Protein AF-A0A081PHE9-F1 (afdb_monomer)

pLDDT: mean 80.55, std 13.95, range [44.81, 97.06]

Organism: NCBI:txid1358423

Structure (mmCIF, N/CA/C/O backbone):
data_AF-A0A081PHE9-F1
#
_entry.id   AF-A0A081PHE9-F1
#
loop_
_atom_site.group_PDB
_atom_site.id
_atom_site.type_symbol
_atom_site.label_atom_id
_atom_site.label_alt_id
_atom_site.label_comp_id
_atom_site.label_asym_id
_atom_site.label_entity_id
_atom_site.label_seq_id
_atom_site.pdbx_PDB_ins_code
_atom_site.Cartn_x
_atom_site.Cartn_y
_atom_site.Cartn_z
_atom_site.occupancy
_atom_site.B_iso_or_equiv
_atom_site.auth_seq_id
_atom_site.auth_comp_id
_atom_site.auth_asym_id
_atom_site.auth_atom_id
_atom_site.pdbx_PDB_model_num
ATOM 1 N N . MET A 1 1 ? 48.240 0.842 -76.003 1.00 48.38 1 MET A N 1
ATOM 2 C CA . MET A 1 1 ? 47.211 1.251 -75.016 1.00 48.38 1 MET A CA 1
ATOM 3 C C . MET A 1 1 ? 46.349 0.092 -74.505 1.00 48.38 1 MET A C 1
ATOM 5 O O . MET A 1 1 ? 45.886 0.170 -73.377 1.00 48.38 1 MET A O 1
ATOM 9 N N . THR A 1 2 ? 46.194 -1.008 -75.249 1.00 54.19 2 THR A N 1
ATOM 10 C CA . THR A 1 2 ? 45.424 -2.208 -74.851 1.00 54.19 2 THR A CA 1
ATOM 11 C C . THR A 1 2 ? 45.887 -2.860 -73.542 1.00 54.19 2 THR A C 1
ATOM 13 O O . THR A 1 2 ? 45.059 -3.140 -72.686 1.00 54.19 2 THR A O 1
ATOM 16 N N . HIS A 1 3 ? 47.194 -3.024 -73.315 1.00 55.88 3 HIS A N 1
ATOM 17 C CA . HIS A 1 3 ? 47.694 -3.680 -72.094 1.00 55.88 3 HIS A CA 1
ATOM 18 C C . HIS A 1 3 ? 47.430 -2.878 -70.806 1.00 55.88 3 HIS A C 1
ATOM 20 O O . HIS A 1 3 ? 47.148 -3.460 -69.764 1.00 55.88 3 HIS A O 1
ATOM 26 N N . GLN A 1 4 ? 47.448 -1.540 -70.856 1.00 56.53 4 GLN A N 1
ATOM 27 C CA . GLN A 1 4 ? 47.129 -0.706 -69.686 1.00 56.53 4 GLN A CA 1
ATOM 28 C C . GLN A 1 4 ? 45.651 -0.822 -69.276 1.00 56.53 4 GLN A C 1
ATOM 30 O O . GLN A 1 4 ? 45.348 -0.784 -68.085 1.00 56.53 4 GLN A O 1
ATOM 35 N N . GLN A 1 5 ? 44.744 -1.032 -70.238 1.00 57.47 5 GLN A N 1
ATOM 36 C CA . GLN A 1 5 ? 43.312 -1.215 -69.977 1.00 57.47 5 GLN A CA 1
ATOM 37 C C . GLN A 1 5 ? 43.007 -2.539 -69.266 1.00 57.47 5 GLN A C 1
ATOM 39 O O . GLN A 1 5 ? 42.066 -2.605 -68.481 1.00 57.47 5 GLN A O 1
ATOM 44 N N . GLU A 1 6 ? 43.828 -3.578 -69.457 1.00 58.31 6 GLU A N 1
ATOM 45 C CA . GLU A 1 6 ? 43.663 -4.863 -68.757 1.00 58.31 6 GLU A CA 1
ATOM 46 C C . GLU A 1 6 ? 43.952 -4.776 -67.251 1.00 58.31 6 GLU A C 1
ATOM 48 O O . GLU A 1 6 ? 43.617 -5.690 -66.502 1.00 58.31 6 GLU A O 1
ATOM 53 N N . ARG A 1 7 ? 44.511 -3.651 -66.786 1.00 56.88 7 ARG A N 1
ATOM 54 C CA . ARG A 1 7 ? 44.669 -3.338 -65.360 1.00 56.88 7 ARG A CA 1
ATOM 55 C C . ARG A 1 7 ? 43.421 -2.704 -64.740 1.00 56.88 7 ARG A C 1
ATOM 57 O O . ARG A 1 7 ? 43.385 -2.524 -63.524 1.00 56.88 7 ARG A O 1
ATOM 64 N N . MET A 1 8 ? 42.411 -2.348 -65.535 1.00 59.00 8 MET A N 1
ATOM 65 C CA . MET A 1 8 ? 41.170 -1.776 -65.021 1.00 59.00 8 MET A CA 1
ATOM 66 C C . MET A 1 8 ? 40.186 -2.882 -64.630 1.00 59.00 8 MET A C 1
ATOM 68 O O . MET A 1 8 ? 39.744 -3.656 -65.471 1.00 59.00 8 MET A O 1
ATOM 72 N N . VAL A 1 9 ? 39.865 -2.904 -63.332 1.00 56.34 9 VAL A N 1
ATOM 73 C CA . VAL A 1 9 ? 38.680 -3.424 -62.611 1.00 56.34 9 VAL A CA 1
ATOM 74 C C . VAL A 1 9 ? 38.201 -4.871 -62.869 1.00 56.34 9 VAL A C 1
ATOM 76 O O . VAL A 1 9 ? 37.832 -5.520 -61.897 1.00 56.34 9 VAL A O 1
ATOM 79 N N . TYR A 1 10 ? 38.247 -5.429 -64.084 1.00 55.84 10 TYR A N 1
ATOM 80 C CA . TYR A 1 10 ? 37.524 -6.669 -64.427 1.00 55.84 10 TYR A CA 1
ATOM 81 C C . TYR A 1 10 ? 38.373 -7.849 -64.947 1.00 55.84 10 TYR A C 1
ATOM 83 O O . TYR A 1 10 ? 37.851 -8.958 -65.034 1.00 55.84 10 TYR A O 1
ATOM 91 N N . LYS A 1 11 ? 39.666 -7.679 -65.271 1.00 60.44 11 LYS A N 1
ATOM 92 C CA . LYS A 1 11 ? 40.525 -8.779 -65.774 1.00 60.44 11 LYS A CA 1
ATOM 93 C C . LYS A 1 11 ? 41.480 -9.333 -64.699 1.00 60.44 11 LYS A C 1
ATOM 95 O O . LYS A 1 11 ? 42.013 -8.595 -63.865 1.00 60.44 11 LYS A O 1
ATOM 100 N N . GLN A 1 12 ? 41.692 -10.655 -64.708 1.00 58.62 12 GLN A N 1
ATOM 101 C CA . GLN A 1 12 ? 42.670 -11.334 -63.846 1.00 58.62 12 GLN A CA 1
ATOM 102 C C . GLN A 1 12 ? 44.102 -10.936 -64.245 1.00 58.62 12 GLN A C 1
ATOM 104 O O . GLN A 1 12 ? 44.410 -10.811 -65.429 1.00 58.62 12 GLN A O 1
ATOM 109 N N . TRP A 1 1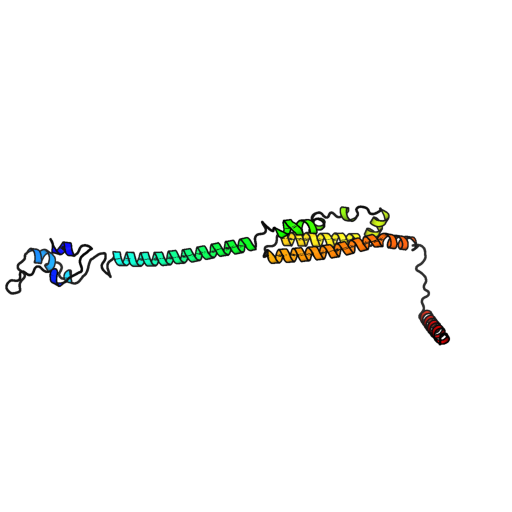3 ? 44.969 -10.715 -63.251 1.00 60.28 13 TRP A N 1
ATOM 110 C CA . TRP A 1 13 ? 46.364 -10.314 -63.454 1.00 60.28 13 TRP A CA 1
ATOM 111 C C . TRP A 1 13 ? 47.174 -11.481 -64.030 1.00 60.28 13 TRP A C 1
ATOM 113 O O . TRP A 1 13 ? 47.619 -12.359 -63.294 1.00 60.28 13 TRP A O 1
ATOM 123 N N . ASP A 1 14 ? 47.355 -11.493 -65.348 1.00 61.97 14 ASP A N 1
ATOM 124 C CA . ASP A 1 14 ? 48.145 -12.499 -66.055 1.00 61.97 14 ASP A CA 1
ATOM 125 C C . ASP A 1 14 ? 49.516 -11.916 -66.432 1.00 61.97 14 ASP A C 1
ATOM 127 O O . ASP A 1 14 ? 49.646 -11.122 -67.369 1.00 61.97 14 ASP A O 1
ATOM 131 N N . LYS A 1 15 ? 50.553 -12.312 -65.679 1.00 59.62 15 LYS A N 1
ATOM 132 C CA . LYS A 1 15 ? 51.942 -11.843 -65.855 1.00 59.62 15 LYS A CA 1
ATOM 133 C C . LYS A 1 15 ? 52.474 -12.089 -67.271 1.00 59.62 15 LYS A C 1
ATOM 135 O O . LYS A 1 15 ? 53.337 -11.342 -67.725 1.00 59.62 15 LYS A O 1
ATOM 140 N N . ASN A 1 16 ? 51.950 -13.098 -67.966 1.00 61.97 16 ASN A N 1
ATOM 141 C CA . ASN A 1 16 ? 52.463 -13.538 -69.260 1.00 61.97 16 ASN A CA 1
ATOM 142 C C . ASN A 1 16 ? 51.887 -12.740 -70.441 1.00 61.97 16 ASN A C 1
ATOM 144 O O . ASN A 1 16 ? 52.460 -12.761 -71.525 1.00 61.97 16 ASN A O 1
ATOM 148 N N . LYS A 1 17 ? 50.781 -12.007 -70.248 1.00 57.78 17 LYS A N 1
ATOM 149 C CA . LYS A 1 17 ? 50.092 -11.253 -71.319 1.00 57.78 17 LYS A CA 1
ATOM 150 C C . LYS A 1 17 ? 50.502 -9.785 -71.420 1.00 57.78 17 LYS A C 1
ATOM 152 O O . LYS A 1 17 ? 50.027 -9.059 -72.291 1.00 57.78 17 LYS A O 1
ATOM 157 N N . PHE A 1 18 ? 51.370 -9.337 -70.520 1.00 57.72 18 PHE A N 1
ATOM 158 C CA . PHE A 1 18 ? 51.576 -7.916 -70.271 1.00 57.72 18 PHE A CA 1
ATOM 159 C C . PHE A 1 18 ? 52.809 -7.312 -70.957 1.00 57.72 18 PHE A C 1
ATOM 161 O O . PHE A 1 18 ? 52.927 -6.092 -71.074 1.00 57.72 18 PHE A O 1
ATOM 168 N N . THR A 1 19 ? 53.719 -8.146 -71.457 1.00 59.72 19 THR A N 1
ATOM 169 C CA . THR A 1 19 ? 54.899 -7.684 -72.190 1.00 59.72 19 THR A CA 1
ATOM 170 C C . THR A 1 19 ? 54.688 -7.854 -73.694 1.00 59.72 19 THR A C 1
ATOM 172 O O . THR A 1 19 ? 54.628 -8.996 -74.149 1.00 59.72 19 THR A O 1
ATOM 175 N N . PRO A 1 20 ? 54.633 -6.777 -74.500 1.00 57.12 20 PRO A N 1
ATOM 176 C CA . PRO A 1 20 ? 54.692 -6.917 -75.951 1.00 57.12 20 PRO A CA 1
ATOM 177 C C . PRO A 1 20 ? 56.071 -7.485 -76.323 1.00 57.12 20 PRO A C 1
ATOM 179 O O . PRO A 1 20 ? 57.088 -6.799 -76.208 1.00 57.12 20 PRO A O 1
ATOM 182 N N . SER A 1 21 ? 56.135 -8.769 -76.682 1.00 56.56 21 SER A N 1
ATOM 183 C CA . SER A 1 21 ? 57.391 -9.464 -76.970 1.00 56.56 21 SER A CA 1
ATOM 184 C C . SER A 1 21 ? 57.731 -9.400 -78.458 1.00 56.56 21 SER A C 1
ATOM 186 O O . SER A 1 21 ? 57.616 -10.386 -79.179 1.00 56.56 21 SER A O 1
ATOM 188 N N . THR A 1 22 ? 58.207 -8.250 -78.919 1.00 57.56 22 THR A N 1
ATOM 189 C CA . THR A 1 22 ? 59.055 -8.193 -80.116 1.00 57.56 22 THR A CA 1
ATOM 190 C C . THR A 1 22 ? 60.498 -8.046 -79.655 1.00 57.56 22 THR A C 1
ATOM 192 O O . THR A 1 22 ? 60.982 -6.952 -79.360 1.00 57.56 22 THR A O 1
ATOM 195 N N . LYS A 1 23 ? 61.159 -9.198 -79.501 1.00 60.00 23 LYS A N 1
ATOM 196 C CA . LYS A 1 23 ? 62.583 -9.304 -79.180 1.00 60.00 23 LYS A CA 1
ATOM 197 C C . LYS A 1 23 ? 63.339 -9.634 -80.459 1.00 60.00 23 LYS A C 1
ATOM 199 O O . LYS A 1 23 ? 62.978 -10.589 -81.139 1.00 60.00 23 LYS A O 1
ATOM 204 N N . VAL A 1 24 ? 64.398 -8.892 -80.751 1.00 58.16 24 VAL A N 1
ATOM 205 C CA . VAL A 1 24 ? 65.383 -9.267 -81.772 1.00 58.16 24 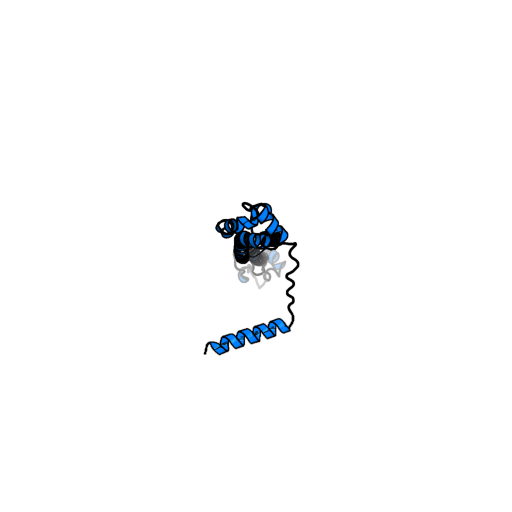VAL A CA 1
ATOM 206 C C . VAL A 1 24 ? 66.690 -9.506 -81.028 1.00 58.16 24 VAL A C 1
ATOM 208 O O . VAL A 1 24 ? 67.124 -8.646 -80.268 1.00 58.16 24 VAL A O 1
ATOM 211 N N . LEU A 1 25 ? 67.266 -10.706 -81.166 1.00 62.41 25 LEU A N 1
ATOM 212 C CA . LEU A 1 25 ? 68.506 -11.113 -80.479 1.00 62.41 25 LEU A CA 1
ATOM 213 C C . LEU A 1 25 ? 68.483 -10.871 -78.953 1.00 62.41 25 LEU A C 1
ATOM 215 O O . LEU A 1 25 ? 69.451 -10.416 -78.356 1.00 62.41 25 LEU A O 1
ATOM 219 N N . GLY A 1 26 ? 67.345 -11.147 -78.308 1.00 60.56 26 GLY A N 1
ATOM 220 C CA . GLY A 1 26 ? 67.179 -11.005 -76.855 1.00 60.56 26 GLY A CA 1
ATOM 221 C C . GLY A 1 26 ? 66.911 -9.578 -76.360 1.00 60.56 26 GLY A C 1
ATOM 222 O O . GLY A 1 26 ? 66.467 -9.421 -75.222 1.00 60.56 26 GLY A O 1
ATOM 223 N N . VAL A 1 27 ? 67.074 -8.559 -77.208 1.00 60.19 27 VAL A N 1
ATOM 224 C CA . VAL A 1 27 ? 66.841 -7.148 -76.873 1.00 60.19 27 VAL A CA 1
ATOM 225 C C . VAL A 1 27 ? 65.437 -6.725 -77.316 1.00 60.19 27 VAL A C 1
ATOM 227 O O . VAL A 1 27 ? 64.987 -7.045 -78.418 1.00 60.19 27 VAL A O 1
ATOM 230 N N . GLN A 1 28 ? 64.707 -6.026 -76.442 1.00 65.50 28 GLN A N 1
ATOM 231 C CA . GLN A 1 28 ? 63.410 -5.433 -76.782 1.00 65.50 28 GLN A CA 1
ATOM 232 C C . GLN A 1 28 ? 63.617 -4.216 -77.679 1.00 65.50 28 GLN A C 1
ATOM 234 O O . GLN A 1 28 ? 64.297 -3.276 -77.290 1.00 65.50 28 GLN A O 1
ATOM 239 N N . VAL A 1 29 ? 63.018 -4.229 -78.871 1.00 65.56 29 VAL A N 1
ATOM 240 C CA . VAL A 1 29 ? 63.236 -3.186 -79.897 1.00 65.56 29 VAL A CA 1
ATOM 241 C C . VAL A 1 29 ? 62.106 -2.152 -79.930 1.00 65.56 29 VAL A C 1
ATOM 243 O O . VAL A 1 29 ? 62.129 -1.211 -80.714 1.00 65.56 29 VAL A O 1
ATOM 246 N N . ASN A 1 30 ? 61.079 -2.319 -79.093 1.00 68.94 30 ASN A N 1
ATOM 247 C CA . ASN A 1 30 ? 59.919 -1.436 -79.091 1.00 68.94 30 ASN A CA 1
ATOM 248 C C . ASN A 1 30 ? 60.200 -0.174 -78.242 1.00 68.94 30 ASN A C 1
ATOM 250 O O . ASN A 1 30 ? 60.323 -0.292 -77.022 1.00 68.94 30 ASN A O 1
ATOM 254 N N . PRO A 1 31 ? 60.245 1.036 -78.828 1.00 67.94 31 PRO A N 1
ATOM 255 C CA . PRO A 1 31 ? 60.531 2.266 -78.082 1.00 67.94 31 PRO A CA 1
ATOM 256 C C . PRO A 1 31 ? 59.471 2.575 -77.013 1.00 67.94 31 PRO A C 1
ATOM 258 O O . PRO A 1 31 ? 59.803 3.040 -75.924 1.00 67.94 31 PRO A O 1
ATOM 261 N N . LEU A 1 32 ? 58.203 2.225 -77.258 1.00 65.81 32 LEU A N 1
ATOM 262 C CA . LEU A 1 32 ? 57.133 2.369 -76.264 1.00 65.81 32 LEU A CA 1
ATOM 263 C C . LEU A 1 32 ? 57.332 1.429 -75.069 1.00 65.81 32 LEU A C 1
ATOM 265 O O . LEU A 1 32 ? 56.831 1.705 -73.980 1.00 65.81 32 LEU A O 1
ATOM 269 N N . TRP A 1 33 ? 58.069 0.328 -75.251 1.00 69.38 33 TRP A N 1
ATOM 270 C CA . TRP A 1 33 ? 58.395 -0.567 -74.151 1.00 69.38 33 TRP A CA 1
ATOM 271 C C . TRP A 1 33 ? 59.353 0.103 -73.161 1.00 69.38 33 TRP A C 1
ATOM 273 O O . TRP A 1 33 ? 59.077 0.089 -71.968 1.00 69.38 33 TRP A O 1
ATOM 283 N N . PHE A 1 34 ? 60.421 0.756 -73.630 1.00 69.38 34 PHE A N 1
ATOM 284 C CA . PHE A 1 34 ? 61.387 1.430 -72.749 1.00 69.38 34 PHE A CA 1
ATOM 285 C C . PHE A 1 34 ? 60.761 2.564 -71.941 1.00 69.38 34 PHE A C 1
ATOM 287 O O . PHE A 1 34 ? 61.018 2.678 -70.743 1.00 69.38 34 PHE A O 1
ATOM 294 N N . VAL A 1 35 ? 59.896 3.358 -72.575 1.00 69.75 35 VAL A N 1
ATOM 295 C CA . VAL A 1 35 ? 59.223 4.484 -71.914 1.00 69.75 35 VAL A CA 1
ATOM 296 C C . VAL A 1 35 ? 58.291 4.006 -70.794 1.00 69.75 35 VAL A C 1
ATOM 298 O O . VAL A 1 35 ? 58.191 4.651 -69.759 1.00 69.75 35 VAL A O 1
ATOM 301 N N . VAL A 1 36 ? 57.624 2.861 -70.957 1.00 66.06 36 VAL A N 1
ATOM 302 C CA . VAL A 1 36 ? 56.651 2.369 -69.963 1.00 66.06 36 VAL A CA 1
ATOM 303 C C . VAL A 1 36 ? 57.287 1.425 -68.936 1.00 66.06 36 VAL A C 1
ATOM 305 O O . VAL A 1 36 ? 56.997 1.520 -67.746 1.00 66.06 36 VAL A O 1
ATOM 308 N N . TRP A 1 37 ? 58.151 0.515 -69.383 1.00 68.56 37 TRP A N 1
ATOM 309 C CA . TRP A 1 37 ? 58.704 -0.583 -68.583 1.00 68.56 37 TRP A CA 1
ATOM 310 C C . TRP A 1 37 ? 60.132 -0.324 -68.114 1.00 68.56 37 TRP A C 1
ATOM 312 O O . TRP A 1 37 ? 60.477 -0.693 -66.994 1.00 68.56 37 TRP A O 1
ATOM 322 N N . GLY A 1 38 ? 60.949 0.336 -68.940 1.00 68.62 38 GLY A N 1
ATOM 323 C CA . GLY A 1 38 ? 62.348 0.637 -68.628 1.00 68.62 38 GLY A CA 1
ATOM 324 C C . GLY A 1 38 ? 62.502 1.620 -67.466 1.00 68.62 38 GLY A C 1
ATOM 325 O O . GLY A 1 38 ? 63.375 1.436 -66.624 1.00 68.62 38 GLY A O 1
ATOM 326 N N . MET A 1 39 ? 61.609 2.610 -67.364 1.00 70.19 39 MET A N 1
ATOM 327 C CA . MET A 1 39 ? 61.595 3.572 -66.250 1.00 70.19 39 MET A CA 1
ATOM 328 C C . MET A 1 39 ? 60.945 3.024 -64.967 1.00 70.19 39 MET A C 1
ATOM 330 O O . MET A 1 39 ? 61.168 3.559 -63.883 1.00 70.19 39 MET A O 1
ATOM 334 N N . HIS A 1 40 ? 60.168 1.939 -65.059 1.00 67.38 40 HIS A N 1
ATOM 335 C CA . HIS A 1 40 ? 59.476 1.332 -63.918 1.00 67.38 40 HIS A CA 1
ATOM 336 C C . HIS A 1 40 ? 59.679 -0.196 -63.869 1.00 67.38 40 HIS A C 1
ATOM 338 O O . HIS A 1 40 ? 58.720 -0.960 -64.017 1.00 67.38 40 HIS A O 1
ATOM 344 N N . PRO A 1 41 ? 60.905 -0.679 -63.581 1.00 68.50 41 PRO A N 1
ATOM 345 C CA . PRO A 1 41 ? 61.227 -2.113 -63.574 1.00 68.50 41 PRO A CA 1
ATOM 346 C C . PRO A 1 41 ? 60.429 -2.920 -62.532 1.00 68.50 41 PRO A C 1
ATOM 348 O O . PRO A 1 41 ? 60.199 -4.118 -62.698 1.00 68.50 41 PRO A O 1
ATOM 351 N N . ASN A 1 42 ? 59.948 -2.263 -61.471 1.00 66.31 42 ASN A N 1
ATOM 352 C CA . ASN A 1 42 ? 59.136 -2.885 -60.419 1.00 66.31 42 ASN A CA 1
ATOM 353 C C . ASN A 1 42 ? 57.643 -2.999 -60.771 1.00 66.31 42 ASN A C 1
ATOM 355 O O . ASN A 1 42 ? 56.898 -3.670 -60.059 1.00 66.31 42 ASN A O 1
ATOM 359 N N . TYR A 1 43 ? 57.190 -2.405 -61.877 1.00 65.25 43 TYR A N 1
ATOM 360 C CA . TYR A 1 43 ? 55.770 -2.342 -62.238 1.00 65.25 43 TYR A CA 1
ATOM 361 C C . TYR A 1 43 ? 55.149 -3.730 -62.485 1.00 65.25 43 TYR A C 1
ATOM 363 O O . TYR A 1 43 ? 53.964 -3.933 -62.237 1.00 65.25 43 TYR A O 1
ATOM 371 N N . ILE A 1 44 ? 55.944 -4.710 -62.929 1.00 63.50 44 ILE A N 1
ATOM 372 C CA . ILE A 1 44 ? 55.500 -6.099 -63.173 1.00 63.50 44 ILE A CA 1
ATOM 373 C C . ILE A 1 44 ? 55.277 -6.867 -61.857 1.00 63.50 44 ILE A C 1
ATOM 375 O O . ILE A 1 44 ? 54.508 -7.829 -61.808 1.00 63.50 44 ILE A O 1
ATOM 379 N N . LYS A 1 45 ? 55.960 -6.461 -60.782 1.00 67.38 45 LYS A N 1
ATOM 380 C CA . LYS A 1 45 ? 55.977 -7.189 -59.507 1.00 67.38 45 LYS A CA 1
ATOM 381 C C . LYS A 1 45 ? 54.871 -6.739 -58.550 1.00 67.38 45 LYS A C 1
ATOM 383 O O . LYS A 1 45 ? 54.511 -7.514 -57.669 1.00 67.38 45 LYS A O 1
ATOM 388 N N . THR A 1 46 ? 54.310 -5.545 -58.749 1.00 67.00 46 THR A N 1
ATOM 389 C CA . THR A 1 46 ? 53.354 -4.932 -57.818 1.00 67.00 46 THR A CA 1
ATOM 390 C C . THR A 1 46 ? 51.966 -4.791 -58.445 1.00 67.00 46 THR A C 1
ATOM 392 O O . THR A 1 46 ? 51.772 -4.107 -59.453 1.00 67.00 46 THR A O 1
ATOM 395 N N . ASP A 1 47 ? 50.974 -5.435 -57.828 1.00 66.25 47 ASP A N 1
ATOM 396 C CA . ASP A 1 47 ? 49.568 -5.300 -58.208 1.00 66.25 47 ASP A CA 1
ATOM 397 C C . ASP A 1 47 ? 48.974 -4.023 -57.593 1.00 66.25 47 ASP A C 1
ATOM 399 O O . ASP A 1 47 ? 48.765 -3.937 -56.386 1.00 66.25 47 ASP A O 1
ATOM 403 N N . HIS A 1 48 ? 48.699 -3.021 -58.429 1.00 68.75 48 HIS A N 1
ATOM 404 C CA . HIS A 1 48 ? 48.157 -1.723 -58.012 1.00 68.75 48 HIS A CA 1
ATOM 405 C C . HIS A 1 48 ? 46.631 -1.621 -58.152 1.00 68.75 48 HIS A C 1
ATOM 407 O O . HIS A 1 48 ? 46.077 -0.523 -58.073 1.00 68.75 48 HIS A O 1
ATOM 413 N N . ARG A 1 49 ? 45.926 -2.732 -58.409 1.00 74.25 49 ARG A N 1
ATOM 414 C CA . ARG A 1 49 ? 44.473 -2.676 -58.603 1.00 74.25 49 ARG A CA 1
ATOM 415 C C . ARG A 1 49 ? 43.785 -2.269 -57.295 1.00 74.25 49 AR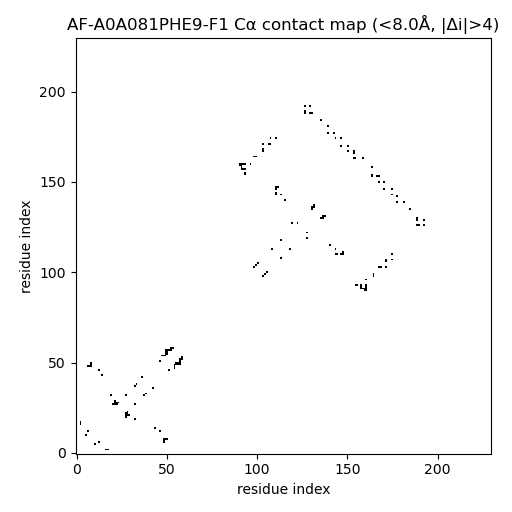G A C 1
ATOM 417 O O . ARG A 1 49 ? 44.051 -2.870 -56.255 1.00 74.25 49 ARG A O 1
ATOM 424 N N . PRO A 1 50 ? 42.848 -1.306 -57.330 1.00 69.44 50 PRO A N 1
ATOM 425 C CA . PRO A 1 50 ? 42.160 -0.851 -56.124 1.00 69.44 50 PRO A CA 1
ATOM 426 C C . PRO A 1 50 ? 41.359 -1.971 -55.439 1.00 69.44 50 PRO A C 1
ATOM 428 O O . PRO A 1 50 ? 41.256 -1.971 -54.216 1.00 69.44 50 PRO A O 1
ATOM 431 N N . LEU A 1 51 ? 40.847 -2.930 -56.220 1.00 71.06 51 LEU A N 1
ATOM 432 C CA . LEU A 1 51 ? 40.070 -4.096 -55.779 1.00 71.06 51 LEU A CA 1
ATOM 433 C C . LEU A 1 51 ? 40.886 -5.405 -55.755 1.00 71.06 51 LEU A C 1
ATOM 435 O O . LEU A 1 51 ? 40.309 -6.490 -55.746 1.00 71.06 51 LEU A O 1
ATOM 439 N N . SER A 1 52 ? 42.224 -5.353 -55.788 1.00 74.75 52 SER A N 1
ATOM 440 C CA . SER A 1 52 ? 43.018 -6.567 -55.536 1.00 74.75 52 SER A CA 1
ATOM 441 C C . SER A 1 52 ? 42.792 -7.066 -54.096 1.00 74.75 52 SER A C 1
ATOM 443 O O . SER A 1 52 ? 42.288 -6.309 -53.260 1.00 74.75 52 SER A O 1
ATOM 445 N N . PRO A 1 53 ? 43.174 -8.310 -53.750 1.00 72.06 53 PRO A N 1
ATOM 446 C CA . PRO A 1 53 ? 43.050 -8.812 -52.377 1.00 72.06 53 PRO A CA 1
ATOM 447 C C . PRO A 1 53 ? 43.741 -7.930 -51.321 1.00 72.06 53 PRO A C 1
ATOM 449 O O . PRO A 1 53 ? 43.225 -7.784 -50.219 1.00 72.06 53 PRO A O 1
ATOM 452 N N . ALA A 1 54 ? 44.865 -7.292 -51.674 1.00 76.62 54 ALA A N 1
ATOM 453 C CA . ALA A 1 54 ? 45.578 -6.319 -50.836 1.00 76.62 54 ALA A CA 1
ATOM 454 C C . ALA A 1 54 ? 45.336 -4.856 -51.272 1.00 76.62 54 ALA A C 1
ATOM 456 O O . ALA A 1 54 ? 46.083 -3.950 -50.906 1.00 76.62 54 ALA A O 1
ATOM 457 N N . GLY A 1 55 ? 44.317 -4.626 -52.100 1.00 79.44 55 GLY A N 1
ATOM 458 C CA . GLY A 1 55 ? 44.005 -3.328 -52.674 1.00 79.44 55 GLY A CA 1
ATOM 459 C C . GLY A 1 55 ? 43.351 -2.394 -51.649 1.00 79.44 55 GLY A C 1
ATOM 460 O O . GLY A 1 55 ? 42.585 -2.856 -50.795 1.00 79.44 55 GLY A O 1
ATOM 461 N N . PRO A 1 56 ? 43.571 -1.070 -51.742 1.00 82.44 56 PRO A N 1
ATOM 462 C CA . PRO A 1 56 ? 42.995 -0.110 -50.802 1.00 82.44 56 PRO A CA 1
ATOM 463 C C . PRO A 1 56 ? 41.463 -0.147 -50.703 1.00 82.44 56 PRO A C 1
ATOM 465 O O . PRO A 1 56 ? 40.924 0.103 -49.628 1.00 82.44 56 PRO A O 1
ATOM 468 N N . GLN A 1 57 ? 40.742 -0.452 -51.791 1.00 82.00 57 GLN A N 1
ATOM 469 C CA . GLN A 1 57 ? 39.274 -0.518 -51.762 1.00 82.00 57 GLN A CA 1
ATOM 470 C C . GLN A 1 57 ? 38.780 -1.809 -51.107 1.00 82.00 57 GLN A C 1
ATOM 472 O O . GLN A 1 57 ? 37.850 -1.755 -50.311 1.00 82.00 57 GLN A O 1
ATOM 477 N N . THR A 1 58 ? 39.432 -2.949 -51.351 1.00 84.94 58 THR A N 1
ATOM 478 C CA . THR A 1 58 ? 39.109 -4.215 -50.668 1.00 84.94 58 THR A CA 1
ATOM 479 C C . THR A 1 58 ? 39.340 -4.107 -49.164 1.00 84.94 58 THR A C 1
ATOM 481 O O . THR A 1 58 ? 38.483 -4.510 -48.383 1.00 84.94 58 THR A O 1
ATOM 484 N N . MET A 1 59 ? 40.448 -3.484 -48.745 1.00 86.25 59 MET A N 1
ATOM 485 C CA . MET A 1 59 ? 40.718 -3.210 -47.329 1.00 86.25 59 MET A CA 1
ATOM 486 C C . MET A 1 59 ? 39.649 -2.302 -46.709 1.00 86.25 59 MET A C 1
ATOM 488 O O . MET A 1 59 ? 39.185 -2.570 -45.603 1.00 86.25 59 MET A O 1
ATOM 492 N N . ARG A 1 60 ? 39.200 -1.264 -47.430 1.00 88.31 60 ARG A N 1
ATOM 493 C CA . ARG A 1 60 ? 38.089 -0.401 -46.991 1.00 88.31 60 ARG A CA 1
ATOM 494 C C . ARG A 1 60 ? 36.772 -1.165 -46.889 1.00 88.31 60 ARG A C 1
ATOM 496 O O . ARG A 1 60 ? 36.061 -0.991 -45.906 1.00 88.31 60 ARG A O 1
ATOM 503 N N . ILE A 1 61 ? 36.442 -2.021 -47.855 1.00 89.94 61 ILE A N 1
ATOM 504 C CA . ILE A 1 61 ? 35.227 -2.851 -47.821 1.00 89.94 61 ILE A CA 1
ATOM 505 C C . ILE A 1 61 ? 35.283 -3.828 -46.640 1.00 89.94 61 ILE A C 1
ATOM 507 O O . ILE A 1 61 ? 34.311 -3.951 -45.898 1.00 89.94 61 ILE A O 1
ATOM 511 N N . GLY A 1 62 ? 36.428 -4.475 -46.415 1.00 87.94 62 GLY A N 1
ATOM 512 C CA . GLY A 1 62 ? 36.636 -5.356 -45.267 1.00 87.94 62 GLY A CA 1
ATOM 513 C C . GLY A 1 62 ? 36.472 -4.615 -43.940 1.00 87.94 62 GLY A C 1
ATOM 514 O O . GLY A 1 62 ? 35.705 -5.050 -43.083 1.00 87.94 62 GLY A O 1
ATOM 515 N N . LEU A 1 63 ? 37.114 -3.452 -43.801 1.00 90.81 63 LEU A N 1
ATOM 516 C CA . LEU A 1 63 ? 37.018 -2.622 -42.600 1.00 90.81 63 LEU A CA 1
ATOM 517 C C . LEU A 1 63 ? 35.591 -2.115 -42.363 1.00 90.81 63 LEU A C 1
ATOM 519 O O . LEU A 1 63 ? 35.084 -2.227 -41.253 1.00 90.81 63 LEU A O 1
ATOM 523 N N . THR A 1 64 ? 34.923 -1.594 -43.392 1.00 93.38 64 THR A N 1
ATOM 524 C CA . THR A 1 64 ? 33.537 -1.106 -43.286 1.00 93.38 64 THR A CA 1
ATOM 525 C C . THR A 1 64 ? 32.559 -2.232 -42.975 1.00 93.38 64 THR A C 1
ATOM 527 O O . THR A 1 64 ? 31.644 -2.030 -42.184 1.00 93.38 64 THR A O 1
ATOM 530 N N . THR A 1 65 ? 32.768 -3.432 -43.519 1.00 92.50 65 THR A N 1
ATOM 531 C CA . THR A 1 65 ? 31.965 -4.615 -43.177 1.00 92.50 65 THR A CA 1
ATOM 532 C C . THR A 1 65 ? 32.179 -5.009 -41.719 1.00 92.50 65 THR A C 1
ATOM 534 O O . THR A 1 65 ? 31.203 -5.203 -40.999 1.00 92.50 65 THR A O 1
ATOM 537 N N . ALA A 1 66 ? 33.427 -5.046 -41.244 1.00 92.75 66 ALA A N 1
ATOM 538 C CA . ALA A 1 66 ? 33.725 -5.309 -39.838 1.00 92.75 66 ALA A CA 1
ATOM 539 C C . ALA A 1 66 ? 33.088 -4.248 -38.922 1.00 92.75 66 ALA A C 1
ATOM 541 O O . ALA A 1 66 ? 32.368 -4.597 -37.989 1.00 92.75 66 ALA A O 1
ATOM 542 N N . MET A 1 67 ? 33.248 -2.960 -39.241 1.00 93.44 67 MET A N 1
ATOM 543 C CA . MET A 1 67 ? 32.607 -1.855 -38.517 1.00 93.44 67 MET A CA 1
ATOM 544 C C . MET A 1 67 ? 31.078 -1.948 -38.543 1.00 93.44 67 MET A C 1
ATOM 546 O O . MET A 1 67 ? 30.419 -1.636 -37.555 1.00 93.44 67 MET A O 1
ATOM 550 N N . LYS A 1 68 ? 30.488 -2.407 -39.649 1.00 95.31 68 LYS A N 1
ATOM 551 C CA . LYS A 1 68 ? 29.047 -2.641 -39.735 1.00 95.31 68 LYS A CA 1
ATOM 552 C C . LYS A 1 68 ? 28.622 -3.765 -38.793 1.00 95.31 68 LYS A C 1
ATOM 554 O O . LYS A 1 68 ? 27.684 -3.576 -38.032 1.00 95.31 68 LYS A O 1
ATOM 559 N N . THR A 1 69 ? 29.341 -4.888 -38.773 1.00 94.06 69 THR A N 1
ATOM 560 C CA . THR A 1 69 ? 29.017 -6.002 -37.865 1.00 94.06 69 THR A CA 1
ATOM 561 C C . THR A 1 69 ? 29.133 -5.614 -36.393 1.00 94.06 69 THR A C 1
ATOM 563 O O . THR A 1 69 ? 28.274 -5.987 -35.597 1.00 94.06 69 THR A O 1
ATOM 566 N N . THR A 1 70 ? 30.148 -4.827 -36.017 1.00 93.38 70 THR A N 1
ATOM 567 C CA . THR A 1 70 ? 30.266 -4.321 -34.644 1.00 93.38 70 THR A CA 1
ATOM 568 C C . THR A 1 70 ? 29.125 -3.361 -34.324 1.00 93.38 70 THR A C 1
ATOM 570 O O . THR A 1 70 ? 28.485 -3.522 -33.289 1.00 93.38 70 THR A O 1
ATOM 573 N N . THR A 1 71 ? 28.802 -2.434 -35.230 1.00 95.19 71 THR A N 1
ATOM 574 C CA . THR A 1 71 ? 27.658 -1.514 -35.091 1.00 95.19 71 THR A CA 1
ATOM 575 C C . THR A 1 71 ? 26.340 -2.268 -34.903 1.00 95.19 71 THR A C 1
ATOM 577 O O . THR A 1 71 ? 25.577 -1.957 -33.990 1.00 95.19 71 THR A O 1
ATOM 580 N N . ASP A 1 72 ? 26.091 -3.302 -35.707 1.00 95.62 72 ASP A N 1
ATOM 581 C CA . ASP A 1 72 ? 24.880 -4.122 -35.623 1.00 95.62 72 ASP A CA 1
ATOM 582 C C . ASP A 1 72 ? 24.805 -4.892 -34.294 1.00 95.62 72 ASP A C 1
ATOM 584 O O . ASP A 1 72 ? 23.731 -5.015 -33.701 1.00 95.62 72 ASP A O 1
ATOM 588 N N . ASN A 1 73 ? 25.940 -5.379 -33.785 1.00 93.94 73 ASN A N 1
ATOM 589 C CA . ASN A 1 73 ? 26.010 -6.034 -32.480 1.00 93.94 73 ASN A CA 1
ATOM 590 C C . ASN A 1 73 ? 25.732 -5.054 -31.333 1.00 93.94 73 ASN A C 1
ATOM 592 O O . ASN A 1 73 ? 24.931 -5.370 -30.451 1.00 93.94 73 ASN A O 1
ATOM 596 N N . TYR A 1 74 ? 26.323 -3.855 -31.366 1.00 92.44 74 TYR A N 1
ATOM 597 C CA . TYR A 1 74 ? 26.033 -2.803 -30.387 1.00 92.44 74 TYR A CA 1
ATOM 598 C C . TYR A 1 74 ? 24.560 -2.399 -30.409 1.00 92.44 74 TYR A C 1
ATOM 600 O O . TYR A 1 74 ? 23.943 -2.256 -29.353 1.00 92.44 74 TYR A O 1
ATOM 608 N N . LYS A 1 75 ? 23.96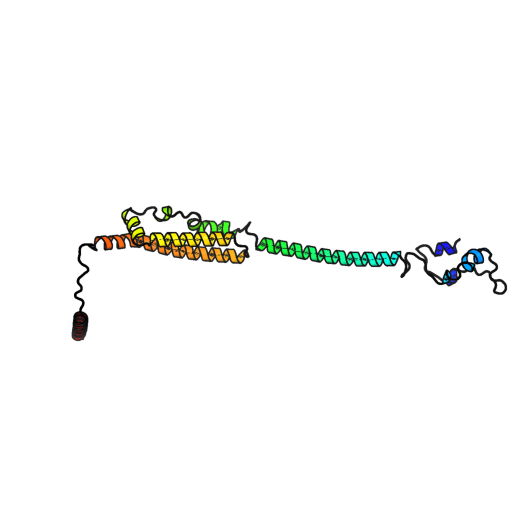7 -2.283 -31.601 1.00 96.44 75 LYS A N 1
ATOM 609 C CA . LYS A 1 75 ? 22.540 -1.996 -31.752 1.00 96.44 75 LYS A CA 1
ATOM 610 C C . LYS A 1 75 ? 21.676 -3.068 -31.087 1.00 96.44 75 LYS A C 1
ATOM 612 O O . LYS A 1 75 ? 20.835 -2.734 -30.263 1.00 96.44 75 LYS A O 1
ATOM 617 N N . LYS A 1 76 ? 21.938 -4.353 -31.354 1.00 95.62 76 LYS A N 1
ATOM 618 C CA . LYS A 1 76 ? 21.209 -5.467 -30.715 1.00 95.62 76 LYS A CA 1
ATOM 619 C C . LYS A 1 76 ? 21.320 -5.444 -29.189 1.00 95.62 76 LYS A C 1
ATOM 621 O O . LYS A 1 76 ? 20.332 -5.697 -28.503 1.00 95.62 76 LYS A O 1
ATOM 626 N N . GLN A 1 77 ? 22.504 -5.148 -28.652 1.00 94.19 77 GLN A N 1
ATOM 627 C CA . GLN A 1 77 ? 22.705 -5.030 -27.204 1.00 94.19 77 GLN A CA 1
ATOM 628 C C . GLN A 1 77 ? 21.900 -3.866 -26.621 1.00 94.19 77 GLN A C 1
ATOM 630 O O . GLN A 1 77 ? 21.205 -4.045 -25.624 1.00 94.19 77 GLN A O 1
ATOM 635 N N . SER A 1 78 ? 21.937 -2.701 -27.271 1.00 93.81 78 SER A N 1
ATOM 636 C CA . SER A 1 78 ? 21.163 -1.528 -26.858 1.00 93.81 78 SER A CA 1
ATOM 637 C C . SER A 1 78 ? 19.652 -1.792 -26.897 1.00 93.81 78 SER A C 1
ATOM 639 O O . SER A 1 78 ? 18.961 -1.505 -25.920 1.00 93.81 78 SER A O 1
ATOM 641 N N . ASP A 1 79 ? 19.152 -2.431 -27.958 1.00 94.38 79 ASP A N 1
ATOM 642 C CA . ASP A 1 79 ? 17.742 -2.817 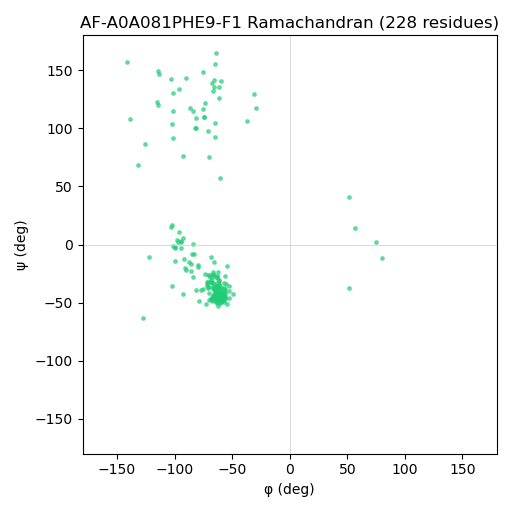-28.084 1.00 94.38 79 ASP A CA 1
ATOM 643 C C . ASP A 1 79 ? 17.332 -3.819 -26.988 1.00 94.38 79 ASP A C 1
ATOM 645 O O . ASP A 1 79 ? 16.249 -3.722 -26.405 1.00 94.38 79 ASP A O 1
ATOM 649 N N . THR A 1 80 ? 18.214 -4.760 -26.643 1.00 93.81 80 THR A N 1
ATOM 650 C CA . THR A 1 80 ? 17.974 -5.731 -25.561 1.00 93.81 80 THR A CA 1
ATOM 651 C C . THR A 1 80 ? 17.905 -5.044 -24.196 1.00 93.81 80 THR A C 1
ATOM 653 O O . THR A 1 80 ? 17.001 -5.326 -23.409 1.00 93.81 80 THR A O 1
ATOM 656 N N . LEU A 1 81 ? 18.814 -4.105 -23.919 1.00 92.12 81 LEU A N 1
ATOM 657 C CA . LEU A 1 81 ? 18.796 -3.321 -22.682 1.00 92.12 81 LEU A CA 1
ATOM 658 C C . LEU A 1 81 ? 17.529 -2.471 -22.580 1.00 92.12 81 LEU A C 1
ATOM 660 O O . LEU A 1 81 ? 16.869 -2.489 -21.546 1.00 92.12 81 LEU A O 1
ATOM 664 N N . ASN A 1 82 ? 17.144 -1.787 -23.659 1.00 90.62 82 ASN A N 1
ATOM 665 C CA . ASN A 1 82 ? 15.938 -0.963 -23.687 1.00 90.62 82 ASN A CA 1
ATOM 666 C C . ASN A 1 82 ? 14.671 -1.807 -23.477 1.00 90.62 82 ASN A C 1
ATOM 668 O O . ASN A 1 82 ? 13.839 -1.500 -22.629 1.00 90.62 82 ASN A O 1
ATOM 672 N N . THR A 1 83 ? 14.537 -2.922 -24.198 1.00 91.56 83 THR A N 1
ATOM 673 C CA . THR A 1 83 ? 13.374 -3.813 -24.046 1.00 91.56 83 THR A CA 1
ATOM 674 C C . THR A 1 83 ? 13.295 -4.444 -22.658 1.00 91.56 83 THR A C 1
ATOM 676 O O . THR A 1 83 ? 12.196 -4.599 -22.128 1.00 91.56 83 THR A O 1
ATOM 679 N N . THR A 1 84 ? 14.433 -4.774 -22.045 1.00 87.94 84 THR A N 1
ATOM 680 C CA . THR A 1 84 ? 14.487 -5.282 -20.667 1.00 87.94 84 THR A CA 1
ATOM 681 C C . THR A 1 84 ? 14.106 -4.193 -19.669 1.00 87.94 84 THR A C 1
ATOM 683 O O . THR A 1 84 ? 13.217 -4.414 -18.853 1.00 87.94 84 THR A O 1
ATOM 686 N N . ALA A 1 85 ? 14.669 -2.991 -19.803 1.00 83.38 85 ALA A N 1
ATOM 687 C CA . ALA A 1 85 ? 14.341 -1.851 -18.953 1.00 83.38 85 ALA A CA 1
ATOM 688 C C . ALA A 1 85 ? 12.855 -1.469 -19.040 1.00 83.38 85 ALA A C 1
ATOM 690 O O . ALA A 1 85 ? 12.224 -1.221 -18.018 1.00 83.38 85 ALA A O 1
ATOM 691 N N . LEU A 1 86 ? 12.258 -1.480 -20.238 1.00 82.38 86 LEU A N 1
ATOM 692 C CA . LEU A 1 86 ? 10.825 -1.232 -20.418 1.00 82.38 86 LEU A CA 1
ATOM 693 C C . LEU A 1 86 ? 9.967 -2.312 -19.750 1.00 82.38 86 LEU A C 1
ATOM 695 O O . LEU A 1 86 ? 8.973 -1.983 -19.105 1.00 82.38 86 LEU A O 1
ATOM 699 N N . LYS A 1 87 ? 10.348 -3.591 -19.862 1.00 80.38 87 LYS A N 1
ATOM 700 C CA . LYS A 1 87 ? 9.653 -4.692 -19.176 1.00 80.38 87 LYS A CA 1
ATOM 701 C C . LYS A 1 87 ? 9.739 -4.540 -17.662 1.00 80.38 87 LYS A C 1
ATOM 703 O O . LYS A 1 87 ? 8.708 -4.558 -16.995 1.00 80.38 87 LYS A O 1
ATOM 708 N N . GLU A 1 88 ? 10.933 -4.334 -17.121 1.00 78.81 88 GLU A N 1
ATOM 709 C CA . GLU A 1 88 ? 11.132 -4.127 -15.685 1.00 78.81 88 GLU A CA 1
ATOM 710 C C . GLU A 1 88 ? 10.368 -2.903 -15.188 1.00 78.81 88 GLU A C 1
ATOM 712 O O . GLU A 1 88 ? 9.666 -2.987 -14.179 1.00 78.81 88 GLU A O 1
ATOM 717 N N . TYR A 1 89 ? 10.414 -1.801 -15.938 1.00 75.31 89 TYR A N 1
ATOM 718 C CA . TYR A 1 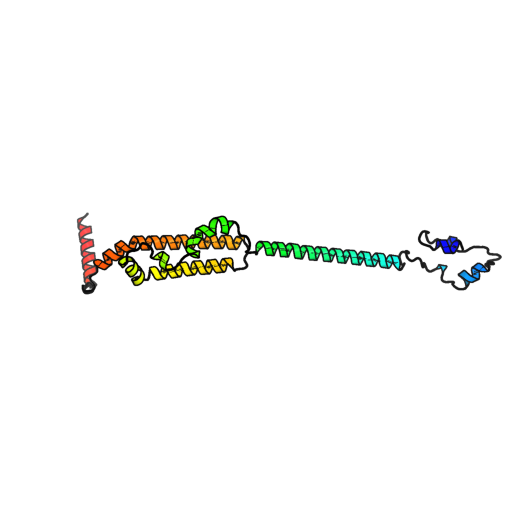89 ? 9.630 -0.611 -15.649 1.00 75.31 89 TYR A CA 1
ATOM 719 C C . TYR A 1 89 ? 8.140 -0.941 -15.600 1.00 75.31 89 TYR A C 1
ATOM 721 O O . TYR A 1 89 ? 7.497 -0.618 -14.613 1.00 75.31 89 TYR A O 1
ATOM 729 N N . THR A 1 90 ? 7.582 -1.641 -16.594 1.00 69.88 90 THR A N 1
ATOM 730 C CA . THR A 1 90 ? 6.147 -1.990 -16.605 1.00 69.88 90 THR A CA 1
ATOM 731 C C . THR A 1 90 ? 5.723 -2.860 -15.421 1.00 69.88 90 THR A C 1
ATOM 733 O O . THR A 1 90 ? 4.621 -2.688 -14.907 1.00 69.88 90 THR A O 1
ATOM 736 N N . VAL A 1 91 ? 6.597 -3.754 -14.953 1.00 71.19 91 VAL A N 1
ATOM 737 C CA . VAL A 1 91 ? 6.342 -4.637 -13.806 1.00 71.19 91 VAL A CA 1
ATOM 738 C C . VAL A 1 91 ? 6.358 -3.871 -12.477 1.00 71.19 91 VAL A C 1
ATOM 740 O O . VAL A 1 91 ? 5.587 -4.192 -11.569 1.00 71.19 91 VAL A O 1
ATOM 743 N N . HIS A 1 92 ? 7.209 -2.849 -12.372 1.00 70.06 92 HIS A N 1
ATOM 744 C CA . HIS A 1 92 ? 7.332 -2.001 -11.185 1.00 70.06 92 HIS A CA 1
ATOM 745 C C . HIS A 1 92 ? 6.436 -0.762 -11.234 1.00 70.06 92 HIS A C 1
ATOM 747 O O . HIS A 1 92 ? 6.249 -0.106 -10.212 1.00 70.06 92 HIS A O 1
ATOM 753 N N . ASN A 1 93 ? 5.859 -0.440 -12.391 1.00 69.06 93 ASN A N 1
ATOM 754 C CA . ASN A 1 93 ? 5.023 0.735 -12.561 1.00 69.06 93 ASN A CA 1
ATOM 755 C C . ASN A 1 93 ? 3.732 0.614 -11.729 1.00 69.06 93 ASN A C 1
ATOM 757 O O . ASN A 1 93 ? 3.071 -0.428 -11.697 1.00 69.06 93 ASN A O 1
ATOM 761 N N . ASN A 1 94 ? 3.379 1.710 -11.059 1.00 64.94 94 ASN A N 1
ATOM 762 C CA . ASN A 1 94 ? 2.221 1.828 -10.172 1.00 64.94 94 ASN A CA 1
ATOM 763 C C . ASN A 1 94 ? 0.999 2.446 -10.882 1.00 64.94 94 ASN A C 1
ATOM 765 O O . ASN A 1 94 ? -0.023 2.665 -10.241 1.00 64.94 94 ASN A O 1
ATOM 769 N N . ILE A 1 95 ? 1.092 2.758 -12.184 1.00 66.50 95 ILE A N 1
ATOM 770 C CA . ILE A 1 95 ? 0.044 3.498 -12.912 1.00 66.50 95 ILE A CA 1
ATOM 771 C C . ILE A 1 95 ? -1.228 2.668 -13.147 1.00 66.50 95 ILE A C 1
ATOM 773 O O . ILE A 1 95 ? -2.314 3.241 -13.159 1.00 66.50 95 ILE A O 1
ATOM 777 N N . TYR A 1 96 ? -1.130 1.345 -13.332 1.00 71.31 96 TYR A N 1
ATOM 778 C CA . TYR A 1 96 ? -2.304 0.526 -13.649 1.00 71.31 96 TYR A CA 1
ATOM 779 C C . TYR A 1 96 ? -2.319 -0.809 -12.905 1.00 71.31 96 TYR A C 1
ATOM 781 O O . TYR A 1 96 ? -1.578 -1.742 -13.224 1.00 71.31 96 TYR A O 1
ATOM 789 N N . GLU A 1 97 ? -3.215 -0.911 -11.924 1.00 81.94 97 GLU A N 1
ATOM 790 C CA . GLU A 1 97 ? -3.421 -2.110 -11.120 1.00 81.94 97 GLU A CA 1
ATOM 791 C C . GLU A 1 97 ? -4.891 -2.541 -11.153 1.00 81.94 97 GLU A C 1
ATOM 793 O O . GLU A 1 97 ? -5.662 -2.224 -10.248 1.00 81.94 97 GLU A O 1
ATOM 798 N N . PRO A 1 98 ? -5.310 -3.337 -12.149 1.00 84.06 98 PRO A N 1
ATOM 799 C CA . PRO A 1 98 ? -6.728 -3.628 -12.349 1.00 84.06 98 PRO A CA 1
ATOM 800 C C . PRO A 1 98 ? -7.360 -4.353 -11.154 1.00 84.06 98 PRO A C 1
ATOM 802 O O . PRO A 1 98 ? -8.526 -4.143 -10.848 1.00 84.06 98 PRO A O 1
ATOM 805 N N . LEU A 1 99 ? -6.603 -5.183 -10.429 1.00 88.81 99 LEU A N 1
ATOM 806 C CA . LEU A 1 99 ? -7.129 -5.871 -9.246 1.00 88.81 99 LEU A CA 1
ATOM 807 C C . LEU A 1 99 ? -7.347 -4.919 -8.059 1.00 88.81 99 LEU A C 1
ATOM 809 O O . LEU A 1 99 ? -8.271 -5.124 -7.269 1.00 88.81 99 LEU A O 1
ATOM 813 N N . TRP A 1 100 ? -6.514 -3.883 -7.940 1.00 90.44 100 TRP A N 1
ATOM 814 C CA . TRP A 1 100 ? -6.733 -2.823 -6.964 1.00 90.44 100 TRP A CA 1
ATOM 815 C C . TRP A 1 100 ? -8.048 -2.112 -7.271 1.00 90.44 100 TRP A C 1
ATOM 817 O O . TRP A 1 100 ? -8.931 -2.071 -6.417 1.00 90.44 100 TRP A O 1
ATOM 827 N N . ASP A 1 101 ? -8.219 -1.652 -8.509 1.00 90.19 101 ASP A N 1
ATOM 828 C CA . ASP A 1 101 ? -9.402 -0.896 -8.919 1.00 90.19 101 ASP A CA 1
ATOM 829 C C . ASP A 1 101 ? -10.692 -1.722 -8.824 1.00 90.19 101 ASP A C 1
ATOM 831 O O . ASP A 1 101 ? -11.720 -1.218 -8.368 1.00 90.19 101 ASP A O 1
ATOM 835 N N . LEU A 1 102 ? -10.646 -3.005 -9.196 1.00 92.06 102 LEU A N 1
ATOM 836 C CA . LEU A 1 102 ? -11.826 -3.873 -9.222 1.00 92.06 102 LEU A CA 1
ATOM 837 C C . LEU A 1 102 ? -12.289 -4.325 -7.831 1.00 92.06 102 LEU A C 1
ATOM 839 O O . LEU A 1 102 ? -13.503 -4.415 -7.605 1.00 92.06 102 LEU A O 1
ATOM 843 N N . TYR A 1 103 ? -11.347 -4.621 -6.928 1.00 94.75 103 TYR A N 1
ATOM 844 C CA . TYR A 1 103 ? -11.626 -5.311 -5.666 1.00 94.75 103 TYR A CA 1
ATOM 845 C C . TYR A 1 103 ? -11.087 -4.568 -4.437 1.00 94.75 103 TYR A C 1
ATOM 847 O O . TYR A 1 103 ? -11.870 -4.132 -3.591 1.00 94.75 103 TYR A O 1
ATOM 855 N N . TYR A 1 104 ? -9.766 -4.388 -4.324 1.00 95.06 104 TYR A N 1
ATOM 856 C CA . TYR A 1 104 ? -9.169 -3.897 -3.073 1.00 95.06 104 TYR A CA 1
ATOM 857 C C . TYR A 1 104 ? -9.519 -2.444 -2.748 1.00 95.06 104 TYR A C 1
ATOM 859 O O . TYR A 1 104 ? -9.665 -2.116 -1.574 1.00 95.06 104 TYR A O 1
ATOM 867 N N . SER A 1 105 ? -9.705 -1.593 -3.757 1.00 93.31 105 SER A N 1
ATOM 868 C CA . SER A 1 105 ? -10.120 -0.197 -3.586 1.00 93.31 105 SER A CA 1
ATOM 869 C C . SER A 1 105 ? -11.449 -0.083 -2.829 1.00 93.31 105 SER A C 1
ATOM 871 O O . SER A 1 105 ? -11.604 0.803 -1.991 1.00 93.31 105 SER A O 1
ATOM 873 N N . LYS A 1 106 ? -12.381 -1.013 -3.082 1.00 94.50 106 LYS A N 1
ATOM 874 C CA . LYS A 1 106 ? -13.705 -1.081 -2.451 1.00 94.50 106 LYS A CA 1
ATOM 875 C C . LYS A 1 106 ? -13.624 -1.687 -1.056 1.00 94.50 106 LYS A C 1
ATOM 877 O O . LYS A 1 106 ? -14.138 -1.101 -0.110 1.00 94.50 106 LYS A O 1
ATOM 882 N N . GLU A 1 107 ? -12.937 -2.819 -0.915 1.00 94.50 107 GLU A N 1
ATOM 883 C CA . GLU A 1 107 ? -12.783 -3.511 0.374 1.00 94.50 107 GLU A CA 1
ATOM 884 C C . GLU A 1 107 ? -12.026 -2.665 1.408 1.00 94.50 107 GLU A C 1
ATOM 886 O O . GLU A 1 107 ? -12.344 -2.692 2.595 1.00 94.50 107 GLU A O 1
ATOM 891 N N . LEU A 1 108 ? -11.033 -1.888 0.967 1.00 95.44 108 LEU A N 1
ATOM 892 C CA . LEU A 1 108 ? -10.248 -0.993 1.820 1.00 95.44 108 LEU A CA 1
ATOM 893 C C . LEU A 1 108 ? -10.786 0.443 1.838 1.00 95.44 108 LEU A C 1
ATOM 895 O O . LEU A 1 108 ? -10.205 1.293 2.515 1.00 95.44 108 LEU A O 1
ATOM 899 N N . ALA A 1 109 ? -11.906 0.734 1.167 1.00 94.25 109 ALA A N 1
ATOM 900 C CA . ALA A 1 109 ? -12.531 2.057 1.198 1.00 94.25 109 ALA A CA 1
ATOM 901 C C . ALA A 1 109 ? -12.792 2.569 2.629 1.00 94.25 109 ALA A C 1
ATOM 903 O O . ALA A 1 109 ? -12.504 3.742 2.880 1.00 94.25 109 ALA A O 1
ATOM 904 N N . PRO A 1 110 ? -13.234 1.738 3.599 1.00 92.19 110 PRO A N 1
ATOM 905 C CA . PRO A 1 110 ? -13.399 2.181 4.983 1.00 92.19 110 PRO A CA 1
ATOM 906 C C . PRO A 1 110 ? -12.090 2.603 5.658 1.00 92.19 110 PRO A C 1
ATOM 908 O O . PRO A 1 110 ? -12.125 3.424 6.562 1.00 92.19 110 PRO A O 1
ATOM 911 N N . VAL A 1 111 ? -10.940 2.068 5.230 1.00 93.06 111 VAL A N 1
ATOM 912 C CA . VAL A 1 111 ? -9.607 2.451 5.732 1.00 93.06 111 VAL A CA 1
ATOM 913 C C . VAL A 1 111 ? -9.118 3.734 5.054 1.00 93.06 111 VAL A C 1
ATOM 915 O O . VAL A 1 111 ? -8.525 4.598 5.693 1.00 93.06 111 VAL A O 1
ATOM 918 N N . ILE A 1 112 ? -9.376 3.888 3.754 1.00 91.88 112 ILE A N 1
ATOM 919 C CA . ILE A 1 112 ? -8.976 5.078 2.988 1.00 91.88 112 ILE A CA 1
ATOM 920 C C . ILE A 1 112 ? -9.765 6.303 3.470 1.00 91.88 112 ILE A C 1
ATOM 922 O O . ILE A 1 112 ? -9.184 7.346 3.791 1.00 91.88 112 ILE A O 1
ATOM 926 N N . ASN A 1 113 ? -11.082 6.138 3.580 1.00 90.50 113 ASN A N 1
ATOM 927 C CA . ASN A 1 113 ? -12.038 7.194 3.897 1.00 90.50 113 ASN A CA 1
ATOM 928 C C . ASN A 1 113 ? -12.331 7.309 5.398 1.00 90.50 113 ASN A C 1
ATOM 930 O O . ASN A 1 113 ? -13.205 8.083 5.781 1.00 90.50 113 ASN A O 1
ATOM 934 N N . SER A 1 114 ? -11.633 6.555 6.258 1.00 84.62 114 SER A N 1
ATOM 935 C CA . SER A 1 114 ? -11.867 6.635 7.697 1.00 84.62 114 SER A CA 1
ATOM 936 C C . SER A 1 114 ? -11.577 8.037 8.219 1.00 84.62 114 SER A C 1
ATOM 938 O O . SER A 1 114 ? -10.450 8.531 8.082 1.00 84.62 114 SER A O 1
ATOM 940 N N . THR A 1 115 ? -12.552 8.616 8.911 1.00 85.38 115 THR A N 1
ATOM 941 C CA . THR A 1 115 ? -12.336 9.722 9.845 1.00 85.38 115 THR A CA 1
ATOM 942 C C . THR A 1 115 ? -12.642 9.240 11.264 1.00 85.38 115 THR A C 1
ATOM 944 O O . THR A 1 115 ? -13.532 8.402 11.435 1.00 85.38 115 THR A O 1
ATOM 947 N N . PRO A 1 116 ? -11.941 9.737 12.298 1.00 79.81 116 PRO A N 1
ATOM 948 C CA . PRO A 1 116 ? -12.175 9.307 13.681 1.00 79.81 116 PRO A CA 1
ATOM 949 C C . PRO A 1 116 ? -13.653 9.412 14.105 1.00 79.81 116 PRO A C 1
ATOM 951 O O . PRO A 1 116 ? -14.186 8.534 14.781 1.00 79.81 116 PRO A O 1
ATOM 954 N N . GLU A 1 117 ? -14.348 10.435 13.607 1.00 79.38 117 GLU A N 1
ATOM 955 C CA . GLU A 1 117 ? -15.767 10.704 13.866 1.00 79.38 117 GLU A CA 1
ATOM 956 C C . GLU A 1 117 ? -16.702 9.605 13.341 1.00 79.38 117 GLU A C 1
ATOM 958 O O . GLU A 1 117 ? -17.687 9.265 14.001 1.00 79.38 117 GLU A O 1
ATOM 963 N N . THR A 1 118 ? -16.386 9.002 12.187 1.00 84.81 118 THR A N 1
ATOM 964 C CA . THR A 1 118 ? -17.226 7.948 11.586 1.00 84.81 118 THR A CA 1
ATOM 965 C C . THR A 1 118 ? -17.323 6.704 12.464 1.00 84.81 118 THR A C 1
ATOM 967 O O . THR A 1 118 ? -18.349 6.024 12.455 1.00 84.81 118 THR A O 1
ATOM 970 N N . PHE A 1 119 ? -16.309 6.424 13.288 1.00 86.00 119 PHE A N 1
ATOM 971 C CA . PHE A 1 119 ? -16.302 5.244 14.155 1.00 86.00 119 PHE A CA 1
ATOM 972 C C . PHE A 1 119 ? -17.291 5.344 15.320 1.00 86.00 119 PHE A C 1
ATOM 974 O O . PHE A 1 119 ? -17.764 4.316 15.810 1.00 86.00 119 PHE A O 1
ATOM 981 N N . LEU A 1 120 ? -17.628 6.565 15.750 1.00 87.25 120 LEU A N 1
ATOM 982 C CA . LEU A 1 120 ? -18.569 6.829 16.844 1.00 87.25 120 LEU A CA 1
ATOM 983 C C . LEU A 1 120 ? -20.010 7.076 16.358 1.00 87.25 120 LEU A C 1
ATOM 985 O O . LEU A 1 120 ? -20.917 7.340 17.163 1.00 87.25 120 LEU A O 1
ATOM 989 N N . ALA A 1 121 ? -20.243 6.984 15.047 1.00 87.62 121 ALA A N 1
ATOM 990 C CA . ALA A 1 121 ? -21.555 7.171 14.449 1.00 87.62 121 ALA A CA 1
ATOM 991 C C . ALA A 1 121 ? -22.568 6.129 14.969 1.00 87.62 121 ALA A C 1
ATOM 993 O O . ALA A 1 121 ? -22.277 4.936 15.097 1.00 87.62 121 ALA A O 1
ATOM 994 N N . GLY A 1 122 ? -23.777 6.594 15.299 1.00 87.38 122 GLY A N 1
ATOM 995 C CA . GLY A 1 122 ? -24.875 5.749 15.787 1.00 87.38 122 GLY A CA 1
ATOM 996 C C . GLY A 1 122 ? -24.756 5.253 17.237 1.00 87.38 122 GLY A C 1
ATOM 997 O O . GLY A 1 122 ? -25.619 4.506 17.684 1.00 87.38 122 GLY A O 1
ATOM 998 N N . LEU A 1 123 ? -23.717 5.643 17.987 1.00 89.19 123 LEU A N 1
ATOM 999 C CA . LEU A 1 123 ? -23.591 5.340 19.420 1.00 89.19 123 LEU A CA 1
ATOM 1000 C C . LEU A 1 123 ? -24.218 6.442 20.286 1.00 89.19 123 LEU A C 1
ATOM 1002 O O . LEU A 1 123 ? -24.083 7.627 19.974 1.00 89.19 123 LEU A O 1
ATOM 1006 N N . SER A 1 124 ? -24.849 6.046 21.396 1.00 92.06 124 SER A N 1
ATOM 1007 C CA . SER A 1 124 ? -25.375 6.965 22.413 1.00 92.06 124 SER A CA 1
ATOM 1008 C C . SER A 1 124 ? -24.245 7.754 23.102 1.00 92.06 124 SER A C 1
ATOM 1010 O O . SER A 1 124 ? -23.110 7.268 23.155 1.00 92.06 124 SER A O 1
ATOM 1012 N N . PRO A 1 125 ? -24.516 8.948 23.665 1.00 90.94 125 PRO A N 1
ATOM 1013 C CA . PRO A 1 125 ? -23.495 9.738 24.361 1.00 90.94 125 PRO A CA 1
ATOM 1014 C C . PRO A 1 125 ? -22.807 8.972 25.503 1.00 90.94 125 PRO A C 1
ATOM 1016 O O . PRO A 1 125 ? -21.584 9.008 25.612 1.00 90.94 125 PRO A O 1
ATOM 1019 N N . GLU A 1 126 ? -23.568 8.197 26.287 1.00 90.69 126 GLU A N 1
ATOM 1020 C CA . GLU A 1 126 ? -23.024 7.349 27.362 1.00 90.69 126 GLU A CA 1
ATOM 1021 C C . GLU A 1 126 ? -22.055 6.283 26.824 1.00 90.69 126 GLU A C 1
ATOM 1023 O O . GLU A 1 126 ? -20.983 6.063 27.388 1.00 90.69 126 GLU A O 1
ATOM 1028 N N . ALA A 1 127 ? -22.409 5.638 25.708 1.00 91.94 127 ALA A N 1
ATOM 1029 C CA . ALA A 1 127 ? -21.568 4.634 25.063 1.00 91.94 127 ALA A CA 1
ATOM 1030 C C . ALA A 1 127 ? -20.274 5.235 24.503 1.00 91.94 127 ALA A C 1
ATOM 1032 O O . ALA A 1 127 ? -19.215 4.617 24.606 1.00 91.94 127 ALA A O 1
ATOM 1033 N N . ARG A 1 128 ? -20.340 6.449 23.942 1.00 92.44 128 ARG A N 1
ATOM 1034 C CA . ARG A 1 128 ? -19.154 7.174 23.466 1.00 92.44 128 ARG A CA 1
ATOM 1035 C C . ARG A 1 128 ? -18.202 7.476 24.614 1.00 92.44 128 ARG A C 1
ATOM 1037 O O . ARG A 1 128 ? -17.027 7.141 24.513 1.00 92.44 128 ARG A O 1
ATOM 1044 N N . GLN A 1 129 ? -18.717 8.031 25.711 1.00 91.69 129 GLN A N 1
ATOM 1045 C CA . GLN A 1 129 ? -17.898 8.348 26.878 1.00 91.69 129 GLN A CA 1
ATOM 1046 C C . GLN A 1 129 ? -17.248 7.089 27.458 1.00 91.69 129 GLN A C 1
ATOM 1048 O O . GLN A 1 129 ? -16.054 7.077 27.720 1.00 91.69 129 GLN A O 1
ATOM 1053 N N . TYR A 1 130 ? -17.996 5.988 27.560 1.00 92.44 130 TYR A N 1
ATOM 1054 C CA . TYR A 1 130 ? -17.451 4.709 28.015 1.00 92.44 130 TYR A CA 1
ATOM 1055 C C . TYR A 1 130 ? -16.285 4.208 27.149 1.00 92.44 130 TYR A C 1
ATOM 1057 O O . TYR A 1 130 ? -15.275 3.748 27.680 1.00 92.44 130 TYR A O 1
ATOM 1065 N N . LEU A 1 131 ? -16.394 4.306 25.822 1.00 93.06 131 LEU A N 1
ATOM 1066 C CA . LEU A 1 131 ? -15.332 3.890 24.899 1.00 93.06 131 LEU A CA 1
ATOM 1067 C C . LEU A 1 131 ? -14.086 4.783 24.970 1.00 93.06 131 LEU A C 1
ATOM 1069 O O . LEU A 1 131 ? -12.978 4.297 24.727 1.00 93.06 131 LEU A O 1
ATOM 1073 N N . ILE A 1 132 ? -14.270 6.064 25.296 1.00 91.88 132 ILE A N 1
ATOM 1074 C CA . ILE A 1 132 ? -13.185 7.023 25.528 1.00 91.88 132 ILE A CA 1
ATOM 1075 C C . ILE A 1 132 ? -12.499 6.713 26.865 1.00 91.88 132 ILE A C 1
ATOM 1077 O O . ILE A 1 132 ? -11.290 6.497 26.881 1.00 91.88 132 ILE A O 1
ATOM 1081 N N . ASP A 1 133 ? -13.264 6.583 27.954 1.00 91.62 133 ASP A N 1
ATOM 1082 C CA . ASP A 1 133 ? -12.752 6.287 29.301 1.00 91.62 133 ASP A CA 1
ATOM 1083 C C . ASP A 1 133 ? -11.942 4.977 29.330 1.00 91.62 133 ASP A C 1
ATOM 1085 O O . ASP A 1 133 ? -10.911 4.873 29.991 1.00 91.62 133 ASP A O 1
ATOM 1089 N N . THR A 1 134 ? -12.401 3.963 28.591 1.00 91.00 134 THR A N 1
ATOM 1090 C CA . THR A 1 134 ? -11.758 2.639 28.516 1.00 91.00 134 THR A CA 1
ATOM 1091 C C . THR A 1 134 ? -10.611 2.560 27.505 1.00 91.00 134 THR A C 1
ATOM 1093 O O . THR A 1 134 ? -10.016 1.493 27.347 1.00 91.00 134 THR A O 1
ATOM 1096 N N . LYS A 1 135 ? -10.293 3.656 26.798 1.00 93.75 135 LYS A N 1
ATOM 1097 C CA . LYS A 1 135 ? -9.282 3.732 25.720 1.00 93.75 135 LYS A CA 1
ATOM 1098 C C . LYS A 1 135 ? -9.494 2.754 24.554 1.00 93.75 135 LYS A C 1
ATOM 1100 O O . LYS A 1 135 ? -8.614 2.567 23.712 1.00 93.75 135 LYS A O 1
ATOM 1105 N N . LEU A 1 136 ? -10.673 2.138 24.453 1.00 93.12 136 LEU A N 1
ATOM 1106 C CA . LEU A 1 136 ? -11.008 1.211 23.368 1.00 93.12 136 LEU A CA 1
ATOM 1107 C C . LEU A 1 136 ? -11.175 1.949 22.037 1.00 93.12 136 LEU A C 1
ATOM 1109 O O . LEU A 1 136 ? -10.758 1.443 20.995 1.00 93.12 136 LEU A O 1
ATOM 1113 N N . TYR A 1 137 ? -11.742 3.158 22.078 1.00 94.00 137 TYR A N 1
ATOM 1114 C CA . TYR A 1 137 ? -11.853 4.025 20.906 1.00 94.00 137 TYR A CA 1
ATOM 1115 C C . TYR A 1 137 ? -10.478 4.450 20.376 1.00 94.00 137 TYR A C 1
ATOM 1117 O O . TYR A 1 137 ? -10.199 4.281 19.191 1.00 94.00 137 TYR A O 1
ATOM 1125 N N . GLU A 1 138 ? -9.597 4.935 21.254 1.00 94.31 138 GLU A N 1
ATOM 1126 C CA . GLU A 1 138 ? -8.240 5.359 20.892 1.00 94.31 138 GLU A CA 1
ATOM 1127 C C . GLU A 1 138 ? -7.467 4.222 20.209 1.00 94.31 138 GLU A C 1
ATOM 1129 O O . GLU A 1 138 ? -6.915 4.401 19.123 1.00 94.31 138 GLU A O 1
ATOM 1134 N N . ARG A 1 139 ? -7.526 3.012 20.782 1.00 94.44 139 ARG A N 1
ATOM 1135 C CA . ARG A 1 139 ? -6.915 1.814 20.195 1.00 94.44 139 ARG A CA 1
ATOM 1136 C C . ARG A 1 139 ? -7.411 1.539 18.773 1.00 94.44 139 ARG A C 1
ATOM 1138 O O . ARG A 1 139 ? -6.608 1.187 17.910 1.00 94.44 139 ARG A O 1
ATOM 1145 N N . HIS A 1 140 ? -8.711 1.690 18.518 1.00 94.25 140 HIS A N 1
ATOM 1146 C CA . HIS A 1 140 ? -9.268 1.516 17.178 1.00 94.25 140 HIS A CA 1
ATOM 1147 C C . HIS A 1 140 ? -8.748 2.571 16.199 1.00 94.25 140 HIS A C 1
ATOM 1149 O O . HIS A 1 140 ? -8.347 2.243 15.082 1.00 94.25 140 HIS A O 1
ATOM 1155 N N . VAL A 1 141 ? -8.765 3.842 16.609 1.00 94.19 141 VAL A N 1
ATOM 1156 C CA . VAL A 1 141 ? -8.322 4.965 15.775 1.00 94.19 141 VAL A CA 1
ATOM 1157 C C . VAL A 1 141 ? -6.864 4.784 15.372 1.00 94.19 141 VAL A C 1
ATOM 1159 O O . VAL A 1 141 ? -6.559 4.854 14.182 1.00 94.19 141 VAL A O 1
ATOM 1162 N N . ILE A 1 142 ? -5.992 4.465 16.333 1.00 93.75 142 ILE A N 1
ATOM 1163 C CA . ILE A 1 142 ? -4.582 4.157 16.072 1.00 93.75 142 ILE A CA 1
ATOM 1164 C C . ILE A 1 142 ? -4.480 2.995 15.086 1.00 93.75 142 ILE A C 1
ATOM 1166 O O . ILE A 1 142 ? -3.761 3.091 14.092 1.00 93.75 142 ILE A O 1
ATOM 1170 N N . LYS A 1 143 ? -5.254 1.921 15.292 1.00 94.19 143 LYS A N 1
ATOM 1171 C CA . LYS A 1 143 ? -5.177 0.750 14.418 1.00 94.19 143 LYS A CA 1
ATOM 1172 C C . LYS A 1 143 ? -5.558 1.055 12.969 1.00 94.19 143 LYS A C 1
ATOM 1174 O O . LYS A 1 143 ? -4.919 0.556 12.044 1.00 94.19 143 LYS A O 1
ATOM 1179 N N . MET A 1 144 ? -6.584 1.873 12.765 1.00 94.69 144 MET A N 1
ATOM 1180 C CA . MET A 1 144 ? -7.004 2.293 11.427 1.00 94.69 144 MET A CA 1
ATOM 1181 C C . MET A 1 144 ? -6.004 3.260 10.792 1.00 94.69 144 MET A C 1
ATOM 1183 O O . MET A 1 144 ? -5.734 3.146 9.597 1.00 94.69 144 MET A O 1
ATOM 1187 N N . ALA A 1 145 ? -5.407 4.157 11.581 1.00 94.06 145 ALA A N 1
ATOM 1188 C CA . ALA A 1 145 ? -4.348 5.048 11.117 1.00 94.06 145 ALA A CA 1
ATOM 1189 C C . ALA A 1 145 ? -3.112 4.263 10.644 1.00 94.06 145 ALA A C 1
ATOM 1191 O O . ALA A 1 145 ? -2.644 4.498 9.531 1.00 94.06 145 ALA A O 1
ATOM 1192 N N . GLU A 1 146 ? -2.660 3.263 11.411 1.00 94.31 146 GLU A N 1
ATOM 1193 C CA . GLU A 1 146 ? -1.571 2.355 11.014 1.00 94.31 146 GLU A CA 1
ATOM 1194 C C . GLU A 1 146 ? -1.867 1.651 9.682 1.00 94.31 146 GLU A C 1
ATOM 1196 O O . GLU A 1 146 ? -0.999 1.533 8.814 1.00 94.31 146 GLU A O 1
ATOM 1201 N N . LEU A 1 147 ? -3.095 1.147 9.509 1.00 95.69 147 LEU A N 1
ATOM 1202 C CA . LEU A 1 147 ? -3.501 0.469 8.277 1.00 95.69 147 LEU A CA 1
ATOM 1203 C C . LEU A 1 147 ? -3.506 1.431 7.086 1.00 95.69 147 LEU A C 1
ATOM 1205 O O . LEU A 1 147 ? -3.030 1.066 6.011 1.00 95.69 147 LEU A O 1
ATOM 1209 N N . LYS A 1 148 ? -3.998 2.657 7.281 1.00 94.81 148 LYS A N 1
ATOM 1210 C CA . LYS A 1 148 ? -4.025 3.701 6.253 1.00 94.81 148 LYS A CA 1
ATOM 1211 C C . LYS A 1 148 ? -2.618 4.132 5.845 1.00 94.81 148 LYS A C 1
ATOM 1213 O O . LYS A 1 148 ? -2.332 4.230 4.655 1.00 94.81 148 LYS A O 1
ATOM 1218 N N . GLU A 1 149 ? -1.726 4.338 6.808 1.00 93.81 149 GLU A N 1
ATOM 1219 C CA . GLU A 1 149 ? -0.327 4.677 6.550 1.00 93.81 149 GLU A CA 1
ATOM 1220 C C . GLU A 1 149 ? 0.370 3.567 5.761 1.00 93.81 149 GLU A C 1
ATOM 1222 O O . GLU A 1 149 ? 0.936 3.810 4.695 1.00 93.81 149 GLU A O 1
ATOM 1227 N N . ARG A 1 150 ? 0.251 2.320 6.222 1.00 93.81 150 ARG A N 1
ATOM 1228 C CA . ARG A 1 150 ? 0.843 1.159 5.548 1.00 93.81 150 ARG A CA 1
ATOM 1229 C C . ARG A 1 150 ? 0.288 0.949 4.144 1.00 93.81 150 ARG A C 1
ATOM 1231 O O . ARG A 1 150 ? 1.033 0.526 3.260 1.00 93.81 150 ARG A O 1
ATOM 1238 N N . LEU A 1 151 ? -0.992 1.241 3.929 1.00 93.00 151 LEU A N 1
ATOM 1239 C CA . LEU A 1 151 ? -1.608 1.215 2.607 1.00 93.00 151 LEU A CA 1
ATOM 1240 C C . LEU A 1 151 ? -1.013 2.289 1.692 1.00 93.00 151 LEU A C 1
ATOM 1242 O O . LEU A 1 151 ? -0.645 1.986 0.560 1.00 93.00 151 LEU A O 1
ATOM 1246 N N . ASN A 1 152 ? -0.869 3.518 2.187 1.00 91.06 152 ASN A N 1
ATOM 1247 C CA . ASN A 1 152 ? -0.262 4.611 1.430 1.00 91.06 152 ASN A CA 1
ATOM 1248 C C . ASN A 1 152 ? 1.194 4.300 1.061 1.00 91.06 152 ASN A C 1
ATOM 1250 O O . ASN A 1 152 ? 1.566 4.456 -0.100 1.00 91.06 152 ASN A O 1
ATOM 1254 N N . LEU A 1 153 ? 1.979 3.772 2.007 1.00 88.94 153 LEU A N 1
ATOM 1255 C CA . LEU A 1 153 ? 3.354 3.325 1.763 1.00 88.94 153 LEU A CA 1
ATOM 1256 C C . LEU A 1 153 ? 3.418 2.240 0.685 1.00 88.94 153 LEU A C 1
ATOM 1258 O O . LEU A 1 153 ? 4.265 2.290 -0.198 1.00 88.94 153 LEU A O 1
ATOM 1262 N N . SER A 1 154 ? 2.495 1.278 0.701 1.00 87.25 154 SER A N 1
ATOM 1263 C CA . SER A 1 154 ? 2.452 0.239 -0.332 1.00 87.25 154 SER A CA 1
ATOM 1264 C C . SER A 1 154 ? 2.108 0.768 -1.721 1.00 87.25 154 SER A C 1
ATOM 1266 O O . SER A 1 154 ? 2.448 0.117 -2.705 1.00 87.25 154 SER A O 1
ATOM 1268 N N . ARG A 1 155 ? 1.387 1.890 -1.815 1.00 84.38 155 ARG A N 1
ATOM 1269 C CA . ARG A 1 155 ? 1.027 2.519 -3.094 1.00 84.38 155 ARG A CA 1
ATOM 1270 C C . ARG A 1 155 ? 2.141 3.417 -3.633 1.00 84.38 155 ARG A C 1
ATOM 1272 O O . ARG A 1 155 ? 2.238 3.588 -4.845 1.00 84.38 155 ARG A O 1
ATOM 1279 N N . SER A 1 156 ? 2.973 3.983 -2.759 1.00 83.06 156 SER A N 1
ATOM 1280 C CA . SER A 1 156 ? 4.127 4.801 -3.151 1.00 83.06 156 SER A CA 1
ATOM 1281 C C . SER A 1 156 ? 5.416 3.996 -3.334 1.00 83.06 156 SER A C 1
ATOM 1283 O O . SER A 1 156 ? 6.315 4.451 -4.038 1.00 83.06 156 SER A O 1
ATOM 1285 N N . ALA A 1 157 ? 5.521 2.809 -2.733 1.00 81.31 157 ALA A N 1
ATOM 1286 C CA . ALA A 1 157 ? 6.701 1.964 -2.842 1.00 81.31 157 ALA A CA 1
ATOM 1287 C C . ALA A 1 157 ? 6.919 1.443 -4.272 1.00 81.31 157 ALA A C 1
ATOM 1289 O O . ALA A 1 157 ? 5.982 1.040 -4.969 1.00 81.31 157 ALA A O 1
ATOM 1290 N N . VAL A 1 158 ? 8.190 1.392 -4.677 1.00 78.38 158 VAL A N 1
ATOM 1291 C CA . VAL A 1 158 ? 8.634 0.695 -5.887 1.00 78.38 158 VAL A CA 1
ATOM 1292 C C . VAL A 1 158 ? 8.762 -0.783 -5.536 1.00 78.38 158 VAL A C 1
ATOM 1294 O O . VAL A 1 158 ? 9.715 -1.200 -4.884 1.00 78.38 158 VAL A O 1
ATOM 1297 N N . ALA A 1 159 ? 7.767 -1.574 -5.913 1.00 78.69 159 ALA A N 1
ATOM 1298 C CA . ALA A 1 159 ? 7.742 -3.015 -5.684 1.00 78.69 159 ALA A CA 1
ATOM 1299 C C . ALA A 1 159 ? 7.140 -3.714 -6.897 1.00 78.69 159 ALA A C 1
ATOM 1301 O O . ALA A 1 159 ? 6.380 -3.101 -7.635 1.00 78.69 159 ALA A O 1
ATOM 1302 N N . GLU A 1 160 ? 7.440 -4.992 -7.095 1.00 81.00 160 GLU A N 1
ATOM 1303 C CA . GLU A 1 160 ? 6.782 -5.788 -8.130 1.00 81.00 160 GLU A CA 1
ATOM 1304 C C . GLU A 1 160 ? 5.260 -5.838 -7.902 1.00 81.00 160 GLU A C 1
ATOM 1306 O O . GLU A 1 160 ? 4.796 -5.994 -6.765 1.00 81.00 160 GLU A O 1
ATOM 1311 N N . ARG A 1 161 ? 4.470 -5.770 -8.979 1.00 80.94 161 ARG A N 1
ATOM 1312 C CA . ARG A 1 161 ? 3.000 -5.843 -8.920 1.00 80.94 161 ARG A CA 1
ATOM 1313 C C . ARG A 1 161 ? 2.468 -7.020 -8.089 1.00 80.94 161 ARG A C 1
ATOM 1315 O O . ARG A 1 161 ? 1.524 -6.842 -7.320 1.00 80.94 161 ARG A O 1
ATOM 1322 N N . GLY A 1 162 ? 3.055 -8.214 -8.218 1.00 82.62 162 GLY A N 1
ATOM 1323 C CA . GLY A 1 162 ? 2.635 -9.395 -7.450 1.00 82.62 162 GLY A CA 1
ATOM 1324 C C . GLY A 1 162 ? 2.775 -9.195 -5.938 1.00 82.62 162 GLY A C 1
ATOM 1325 O O . GLY A 1 162 ? 1.847 -9.474 -5.177 1.00 82.62 162 GLY A O 1
ATOM 1326 N N . ASN A 1 163 ? 3.893 -8.609 -5.509 1.00 85.62 163 ASN A N 1
ATOM 1327 C CA . ASN A 1 163 ? 4.164 -8.326 -4.101 1.00 85.62 163 ASN A CA 1
ATOM 1328 C C . ASN A 1 163 ? 3.202 -7.279 -3.530 1.00 85.62 163 ASN A C 1
ATOM 1330 O O . ASN A 1 163 ? 2.727 -7.437 -2.404 1.00 85.62 163 ASN A O 1
ATOM 1334 N N . ARG A 1 164 ? 2.851 -6.246 -4.308 1.00 86.75 164 ARG A N 1
ATOM 1335 C CA . ARG A 1 164 ? 1.853 -5.243 -3.896 1.00 86.75 164 ARG A CA 1
ATOM 1336 C C . ARG A 1 164 ? 0.470 -5.862 -3.714 1.00 86.75 164 ARG A C 1
ATOM 1338 O O . ARG A 1 164 ? -0.166 -5.628 -2.691 1.00 86.75 164 ARG A O 1
ATOM 1345 N N . ILE A 1 165 ? 0.042 -6.729 -4.635 1.00 89.00 165 ILE A N 1
ATOM 1346 C CA . ILE A 1 165 ? -1.237 -7.451 -4.526 1.00 89.00 165 ILE A CA 1
ATOM 1347 C C . ILE A 1 165 ? -1.289 -8.302 -3.252 1.00 89.00 165 ILE A C 1
ATOM 1349 O O . ILE A 1 165 ? -2.277 -8.249 -2.514 1.00 89.00 165 ILE A O 1
ATOM 1353 N N . LEU A 1 166 ? -0.230 -9.063 -2.966 1.00 91.19 166 LEU A N 1
ATOM 1354 C CA . LEU A 1 166 ? -0.138 -9.854 -1.735 1.00 91.19 166 LEU A CA 1
ATOM 1355 C C . LEU A 1 166 ? -0.173 -8.962 -0.490 1.00 91.19 166 LEU A C 1
ATOM 1357 O O . LEU A 1 166 ? -0.807 -9.302 0.512 1.00 91.19 166 LEU A O 1
ATOM 1361 N N . TYR A 1 167 ? 0.464 -7.794 -0.557 1.00 92.56 167 TYR A N 1
ATOM 1362 C CA . TYR A 1 167 ? 0.439 -6.830 0.531 1.00 92.56 167 TYR A CA 1
ATOM 1363 C C . TYR A 1 167 ? -0.961 -6.240 0.756 1.00 92.56 167 TYR A C 1
ATOM 1365 O O . TYR A 1 167 ? -1.415 -6.190 1.901 1.00 92.56 167 TYR A O 1
ATOM 1373 N N . TYR A 1 168 ? -1.691 -5.878 -0.304 1.00 93.75 168 TYR A N 1
ATOM 1374 C CA . TYR A 1 168 ? -3.089 -5.440 -0.204 1.00 93.75 168 TYR A CA 1
ATOM 1375 C C . TYR A 1 168 ? -3.981 -6.519 0.393 1.00 93.75 168 TYR A C 1
ATOM 1377 O O . TYR A 1 168 ? -4.789 -6.223 1.273 1.00 93.75 168 TYR A O 1
ATOM 1385 N N . HIS A 1 169 ? -3.787 -7.776 -0.008 1.00 95.12 169 HIS A N 1
ATOM 1386 C CA . HIS A 1 169 ? -4.509 -8.898 0.577 1.00 95.12 169 HIS A CA 1
ATOM 1387 C C . HIS A 1 169 ? -4.261 -9.008 2.086 1.00 95.12 169 HIS A C 1
ATOM 1389 O O . HIS A 1 169 ? -5.199 -9.101 2.878 1.00 95.12 169 HIS A O 1
ATOM 1395 N N . LYS A 1 170 ? -2.995 -8.922 2.505 1.00 95.31 170 LYS A N 1
ATOM 1396 C CA . LYS A 1 170 ? -2.621 -8.936 3.922 1.00 95.31 170 LYS A CA 1
ATOM 1397 C C . LYS A 1 170 ? -3.244 -7.766 4.687 1.00 95.31 170 LYS A C 1
ATOM 1399 O O . LYS A 1 170 ? -3.757 -7.972 5.785 1.00 95.31 170 LYS A O 1
ATOM 1404 N N . LEU A 1 171 ? -3.219 -6.555 4.129 1.00 95.69 171 LEU A N 1
ATOM 1405 C CA . LEU A 1 171 ? -3.852 -5.384 4.742 1.00 95.69 171 LEU A CA 1
ATOM 1406 C C . LEU A 1 171 ? -5.368 -5.546 4.865 1.00 95.69 171 LEU A C 1
ATOM 1408 O O . LEU A 1 171 ? -5.926 -5.214 5.906 1.00 95.69 171 LEU A O 1
ATOM 1412 N N . MET A 1 172 ? -6.025 -6.105 3.850 1.00 96.44 172 MET A N 1
ATOM 1413 C CA . MET A 1 172 ? -7.457 -6.400 3.876 1.00 96.44 172 MET A CA 1
ATOM 1414 C C . MET A 1 172 ? -7.806 -7.383 4.998 1.00 96.44 172 MET A C 1
ATOM 1416 O O . MET A 1 172 ? -8.742 -7.136 5.755 1.00 96.44 172 MET A O 1
ATOM 1420 N N . LEU A 1 173 ? -7.046 -8.470 5.160 1.00 97.06 173 LEU A N 1
ATOM 1421 C CA . LEU A 1 173 ? -7.262 -9.419 6.260 1.00 97.06 173 LEU A CA 1
ATOM 1422 C C . LEU A 1 173 ? -7.065 -8.762 7.633 1.00 97.06 173 LEU A C 1
ATOM 1424 O O . LEU A 1 173 ? -7.857 -8.981 8.548 1.00 97.06 173 LEU A O 1
ATOM 1428 N N . GLN A 1 174 ? -6.042 -7.917 7.770 1.00 96.38 174 GLN A N 1
ATOM 1429 C CA . GLN A 1 174 ? -5.805 -7.163 9.003 1.00 96.38 174 GLN A CA 1
ATOM 1430 C C . GLN A 1 174 ? -6.939 -6.180 9.302 1.00 96.38 174 GLN A C 1
ATOM 1432 O O . GLN A 1 174 ? -7.346 -6.058 10.456 1.00 96.38 174 GLN A O 1
ATOM 1437 N N . TYR A 1 175 ? -7.471 -5.514 8.276 1.00 96.62 175 TYR A N 1
ATOM 1438 C CA . TYR A 1 175 ? -8.641 -4.656 8.405 1.00 96.62 175 TYR A CA 1
ATOM 1439 C C . TYR A 1 175 ? -9.873 -5.447 8.856 1.00 96.62 175 TYR A C 1
ATOM 1441 O O . TYR A 1 175 ? -10.525 -5.041 9.813 1.00 96.62 175 TYR A O 1
ATOM 1449 N N . ARG A 1 176 ? -10.165 -6.596 8.233 1.00 96.75 176 ARG A N 1
ATOM 1450 C CA . ARG A 1 176 ? -11.304 -7.447 8.620 1.00 96.75 176 ARG A CA 1
ATOM 1451 C C . ARG A 1 176 ? -11.226 -7.854 10.087 1.00 96.75 176 ARG A C 1
ATOM 1453 O O . ARG A 1 176 ? -12.178 -7.631 10.823 1.00 96.75 176 ARG A O 1
ATOM 1460 N N . SER A 1 177 ? -10.060 -8.321 10.530 1.00 96.56 177 SER A N 1
ATOM 1461 C CA . SER A 1 177 ? -9.830 -8.670 11.936 1.00 96.56 177 SER A CA 1
ATOM 1462 C C . SER A 1 177 ? -10.002 -7.469 12.880 1.00 96.56 177 SER A C 1
ATOM 1464 O O . SER A 1 177 ? -10.642 -7.586 13.925 1.00 96.56 177 SER A O 1
ATOM 1466 N N . ALA A 1 178 ? -9.483 -6.292 12.512 1.00 95.25 178 ALA A N 1
ATOM 1467 C CA . ALA A 1 178 ? -9.657 -5.074 13.305 1.00 95.25 178 ALA A CA 1
ATOM 1468 C C . ALA A 1 178 ? -11.132 -4.639 13.385 1.00 95.25 178 ALA A C 1
ATOM 1470 O O . ALA A 1 178 ? -11.603 -4.237 14.449 1.00 95.25 178 ALA A O 1
ATOM 1471 N N . ASN A 1 179 ? -11.870 -4.762 12.282 1.00 94.25 179 ASN A N 1
ATOM 1472 C CA . ASN A 1 179 ? -13.285 -4.422 12.209 1.00 94.25 179 ASN A CA 1
ATOM 1473 C C . ASN A 1 179 ? -14.156 -5.407 13.004 1.00 94.25 179 ASN A C 1
ATOM 1475 O O . ASN A 1 179 ? -15.050 -4.986 13.731 1.00 94.25 179 ASN A O 1
ATOM 1479 N N . GLU A 1 180 ? -13.877 -6.708 12.933 1.00 96.31 180 GLU A N 1
ATOM 1480 C CA . GLU A 1 180 ? -14.537 -7.723 13.764 1.00 96.31 180 GLU A CA 1
ATOM 1481 C C . GLU A 1 180 ? -14.329 -7.446 15.254 1.00 96.31 180 GLU A C 1
ATOM 1483 O O . GLU A 1 180 ? -15.283 -7.462 16.037 1.00 96.31 180 GLU A O 1
ATOM 1488 N N . TRP A 1 181 ? -13.095 -7.114 15.644 1.00 96.31 181 TRP A N 1
ATOM 1489 C CA . TRP A 1 181 ? -12.794 -6.699 17.009 1.00 96.31 181 TRP A CA 1
ATOM 1490 C C . TRP A 1 181 ? -13.594 -5.452 17.410 1.00 96.31 181 TRP A C 1
ATOM 1492 O O . TRP A 1 181 ? -14.189 -5.431 18.487 1.00 96.31 181 TRP A O 1
ATOM 1502 N N . TRP A 1 182 ? -13.682 -4.441 16.540 1.00 95.19 182 TRP A N 1
ATOM 1503 C CA . TRP A 1 182 ? -14.462 -3.230 16.807 1.00 95.19 182 TRP A CA 1
ATOM 1504 C C . TRP A 1 182 ? -15.950 -3.503 16.992 1.00 95.19 182 TRP A C 1
ATOM 1506 O O . TRP A 1 182 ? -16.568 -3.004 17.932 1.00 95.19 182 TRP A O 1
ATOM 1516 N N . LEU A 1 183 ? -16.533 -4.311 16.108 1.00 94.25 183 LEU A N 1
ATOM 1517 C CA . LEU A 1 183 ? -17.933 -4.708 16.191 1.00 94.25 183 LEU A CA 1
ATOM 1518 C C . LEU A 1 183 ? -18.198 -5.479 17.483 1.00 94.25 183 LEU A C 1
ATOM 1520 O O . LEU A 1 183 ? -19.177 -5.198 18.172 1.00 94.25 183 LEU A O 1
ATOM 1524 N N . SER A 1 184 ? -17.293 -6.383 17.863 1.00 95.62 184 SER A N 1
ATOM 1525 C CA . SER A 1 184 ? -17.362 -7.078 19.148 1.00 95.62 184 SER A CA 1
ATOM 1526 C C . SER A 1 184 ? -17.337 -6.093 20.316 1.00 95.62 184 SER A C 1
ATOM 1528 O O . SER A 1 184 ? -18.216 -6.151 21.176 1.00 95.62 184 SER A O 1
ATOM 1530 N N . VAL A 1 185 ? -16.408 -5.132 20.323 1.00 94.31 185 VAL A N 1
ATOM 1531 C CA . VAL A 1 185 ? -16.354 -4.075 21.344 1.00 94.31 185 VAL A CA 1
ATOM 1532 C C . VAL A 1 185 ? -17.688 -3.337 21.425 1.00 94.31 185 VAL A C 1
ATOM 1534 O O . VAL A 1 185 ? -18.271 -3.269 22.506 1.00 94.31 185 VAL A O 1
ATOM 1537 N N . ARG A 1 186 ? -18.220 -2.858 20.294 1.00 93.19 186 ARG A N 1
ATOM 1538 C CA . ARG A 1 186 ? -19.501 -2.136 20.234 1.00 93.19 186 ARG A CA 1
ATOM 1539 C C . ARG A 1 186 ? -20.663 -2.960 20.786 1.00 93.19 186 ARG A C 1
ATOM 1541 O O . ARG A 1 186 ? -21.465 -2.426 21.548 1.00 93.19 186 ARG A O 1
ATOM 1548 N N . ASN A 1 187 ? -20.721 -4.249 20.465 1.00 92.75 187 ASN A N 1
ATOM 1549 C CA . ASN A 1 187 ? -21.761 -5.156 20.953 1.00 92.75 187 ASN A CA 1
ATOM 1550 C C . ASN A 1 187 ? -21.678 -5.391 22.471 1.00 92.75 187 ASN A C 1
ATOM 1552 O O . ASN A 1 187 ? -22.700 -5.624 23.114 1.00 92.75 187 ASN A O 1
ATOM 1556 N N . HIS A 1 188 ? -20.485 -5.294 23.065 1.00 92.75 188 HIS A N 1
ATOM 1557 C CA . HIS A 1 188 ? -20.279 -5.476 24.505 1.00 92.75 188 HIS A CA 1
ATOM 1558 C C . HIS A 1 188 ? -20.460 -4.191 25.332 1.00 92.75 188 HIS A C 1
ATOM 1560 O O . HIS A 1 188 ? -20.640 -4.283 26.550 1.00 92.75 188 HIS A O 1
ATOM 1566 N N . VAL A 1 189 ? -20.476 -3.004 24.708 1.00 93.06 189 VAL A N 1
ATOM 1567 C CA . VAL A 1 189 ? -20.654 -1.717 25.410 1.00 93.06 189 VAL A CA 1
ATOM 1568 C C . VAL A 1 189 ? -21.901 -1.681 26.308 1.00 93.06 189 VAL A C 1
ATOM 1570 O O . VAL A 1 189 ? -21.757 -1.290 27.466 1.00 93.06 189 VAL A O 1
ATOM 1573 N N . PRO A 1 190 ? -23.105 -2.120 25.882 1.00 91.06 190 PRO A N 1
ATOM 1574 C CA . PRO A 1 190 ? -24.295 -2.083 26.741 1.00 91.06 190 PRO A CA 1
ATOM 1575 C C . PRO A 1 190 ? -24.134 -2.899 28.030 1.00 91.06 190 PRO A C 1
ATOM 1577 O O . PRO A 1 190 ? -24.561 -2.475 29.109 1.00 91.06 190 PRO A O 1
ATOM 1580 N N . LYS A 1 191 ? -2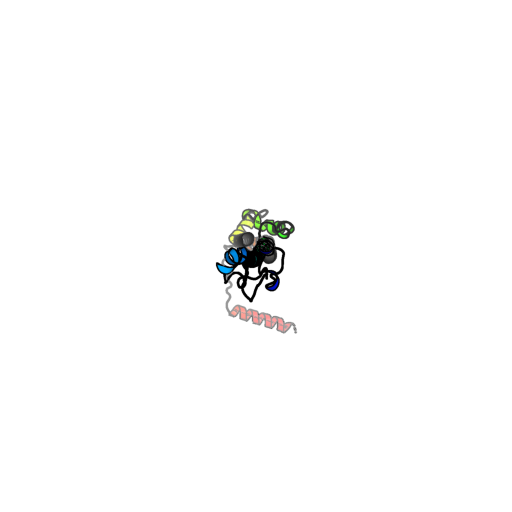3.467 -4.056 27.940 1.00 91.19 191 LYS A N 1
ATOM 1581 C CA . LYS A 1 191 ? -23.158 -4.904 29.097 1.00 91.19 191 LYS A CA 1
ATOM 1582 C C . LYS A 1 191 ? -22.149 -4.218 30.018 1.00 91.19 191 LYS A C 1
ATOM 1584 O O . LYS A 1 191 ? -22.371 -4.174 31.225 1.00 91.19 191 LYS A O 1
ATOM 1589 N N . GLY A 1 192 ? -21.090 -3.634 29.455 1.00 88.94 192 GLY A N 1
ATOM 1590 C CA . GLY A 1 192 ? -20.090 -2.867 30.204 1.00 88.94 192 GLY A CA 1
ATOM 1591 C C . GLY A 1 192 ? -20.690 -1.664 30.937 1.00 88.94 192 GLY A C 1
ATOM 1592 O O . GLY A 1 192 ? -20.427 -1.467 32.121 1.00 88.94 192 GLY A O 1
ATOM 1593 N N . LEU A 1 193 ? -21.577 -0.917 30.274 1.00 90.12 193 LEU A N 1
ATOM 1594 C CA . LEU A 1 193 ? -22.336 0.184 30.873 1.00 90.12 193 LEU A CA 1
ATOM 1595 C C . LEU A 1 193 ? -23.243 -0.294 32.011 1.00 90.12 193 LEU A C 1
ATOM 1597 O O . LEU A 1 193 ? -23.289 0.338 33.061 1.00 90.12 193 LEU A O 1
ATOM 1601 N N . SER A 1 194 ? -23.934 -1.423 31.832 1.00 88.69 194 SER A N 1
ATOM 1602 C CA . SER A 1 194 ? -24.795 -2.006 32.871 1.00 88.69 194 SER A CA 1
ATOM 1603 C C . SER A 1 194 ? -24.001 -2.411 34.114 1.00 88.69 194 SER A C 1
ATOM 1605 O O . SER A 1 194 ? -24.486 -2.258 35.230 1.00 88.69 194 SER A O 1
ATOM 1607 N N . ILE A 1 195 ? -22.773 -2.905 33.931 1.00 87.06 195 ILE A N 1
ATOM 1608 C CA . ILE A 1 195 ? -21.856 -3.215 35.033 1.00 87.06 195 ILE A CA 1
ATOM 1609 C C . ILE A 1 195 ? -21.372 -1.917 35.690 1.00 87.06 195 ILE A C 1
ATOM 1611 O O . ILE A 1 195 ? -21.492 -1.793 36.903 1.00 87.06 195 ILE A O 1
ATOM 1615 N N . LYS A 1 196 ? -20.926 -0.917 34.912 1.00 84.50 196 LYS A N 1
ATOM 1616 C CA . LYS A 1 196 ? -20.492 0.397 35.429 1.00 84.50 196 LYS A CA 1
ATOM 1617 C C . LYS A 1 196 ? -21.586 1.074 36.265 1.00 84.50 196 LYS A C 1
ATOM 1619 O O . LYS A 1 196 ? -21.274 1.649 37.293 1.00 84.50 196 LYS A O 1
ATOM 1624 N N . LYS A 1 197 ? -22.861 0.959 35.868 1.00 83.56 197 LYS A N 1
ATOM 1625 C CA . LYS A 1 197 ? -24.014 1.484 36.629 1.00 83.56 197 LYS A CA 1
ATOM 1626 C C . LYS A 1 197 ? -24.288 0.728 37.938 1.00 83.56 197 LYS A C 1
ATOM 1628 O O . LYS A 1 197 ? -24.870 1.303 38.847 1.00 83.56 197 LYS A O 1
ATOM 1633 N N . LYS A 1 198 ? -23.910 -0.553 38.034 1.00 81.25 198 LYS A N 1
ATOM 1634 C CA . LYS A 1 198 ? -24.062 -1.376 39.252 1.00 81.25 198 LYS A CA 1
ATOM 1635 C C . LYS A 1 198 ? -22.892 -1.227 40.225 1.00 81.25 198 LYS A C 1
ATOM 1637 O O . LYS A 1 198 ? -23.050 -1.527 41.406 1.00 81.25 198 LYS A O 1
ATOM 1642 N N . VAL A 1 199 ? -21.730 -0.817 39.724 1.00 75.69 199 VAL A N 1
ATOM 1643 C CA . VAL A 1 199 ? -20.544 -0.531 40.531 1.00 75.69 199 VAL A CA 1
ATOM 1644 C C . VAL A 1 199 ? -20.698 0.878 41.092 1.00 75.69 199 VAL A C 1
ATOM 1646 O O . VAL A 1 199 ? -20.511 1.867 40.391 1.00 75.69 199 VAL A O 1
ATOM 1649 N N . ASP A 1 200 ? -21.105 0.949 42.352 1.00 62.75 200 ASP A N 1
ATOM 1650 C CA . ASP A 1 200 ? -21.260 2.198 43.090 1.00 62.75 200 ASP A CA 1
ATOM 1651 C C . ASP A 1 200 ? -19.864 2.718 43.490 1.00 62.75 200 ASP A C 1
ATOM 1653 O O . ASP A 1 200 ? -19.165 2.016 44.224 1.00 62.75 200 ASP A O 1
ATOM 1657 N N . PRO A 1 201 ? -19.410 3.895 43.018 1.00 63.06 201 PRO A N 1
ATOM 1658 C CA . PRO A 1 201 ? -18.076 4.418 43.331 1.00 63.06 201 PRO A CA 1
ATOM 1659 C C . PRO A 1 201 ? -17.895 4.770 44.816 1.00 63.06 201 PRO A C 1
ATOM 1661 O O . PRO A 1 201 ? -16.762 4.934 45.259 1.00 63.06 201 PRO A O 1
ATOM 1664 N N . ASN A 1 202 ? -18.997 4.863 45.572 1.00 59.25 202 ASN A N 1
ATOM 1665 C CA . ASN A 1 202 ? -19.013 5.101 47.016 1.00 59.25 202 ASN A CA 1
ATOM 1666 C C . ASN A 1 202 ? -19.219 3.829 47.848 1.00 59.25 202 ASN A C 1
ATOM 1668 O O . ASN A 1 202 ? -19.187 3.902 49.076 1.00 59.25 202 ASN A O 1
ATOM 1672 N N . LYS A 1 203 ? -19.423 2.662 47.223 1.00 56.22 203 LYS A N 1
ATOM 1673 C CA . LYS A 1 203 ? -19.212 1.412 47.949 1.00 56.22 203 LYS A CA 1
ATOM 1674 C C . LYS A 1 203 ? -17.713 1.255 48.067 1.00 56.22 203 LYS A C 1
ATOM 1676 O O . LYS A 1 203 ? -17.042 1.040 47.058 1.00 56.22 203 LYS A O 1
ATOM 1681 N N . GLU A 1 204 ? -17.224 1.411 49.297 1.00 54.09 204 GLU A N 1
ATOM 1682 C CA . GLU A 1 204 ? -15.903 0.963 49.721 1.00 54.09 204 GLU A CA 1
ATOM 1683 C C . GLU A 1 204 ? -15.542 -0.283 48.916 1.00 54.09 204 GLU A C 1
ATOM 1685 O O . GLU A 1 204 ? -16.375 -1.192 48.782 1.00 54.09 204 GLU A O 1
ATOM 1690 N N . SER A 1 205 ? -14.339 -0.277 48.324 1.00 53.47 205 SER A N 1
ATOM 1691 C CA . SER A 1 205 ? -13.682 -1.481 47.816 1.00 53.47 205 SER A CA 1
ATOM 1692 C C . SER A 1 205 ? -14.160 -2.633 48.667 1.00 53.47 205 SER A C 1
ATOM 1694 O O . SER A 1 205 ? -13.979 -2.519 49.878 1.00 53.47 205 SER A O 1
ATOM 1696 N N . LEU A 1 206 ? -14.846 -3.624 48.075 1.00 56.28 206 LEU A N 1
ATOM 1697 C CA . LEU A 1 206 ? -15.312 -4.802 48.802 1.00 56.28 206 LEU A CA 1
ATOM 1698 C C . LEU A 1 206 ? -14.209 -5.129 49.800 1.00 56.28 206 LEU A C 1
ATOM 1700 O O . LEU A 1 206 ? -13.122 -5.517 49.363 1.00 56.28 206 LEU A O 1
ATOM 1704 N N . ASN A 1 207 ? -14.443 -4.853 51.090 1.00 50.53 207 ASN A N 1
ATOM 1705 C CA . ASN A 1 207 ? -13.572 -5.299 52.160 1.00 50.53 207 ASN A CA 1
ATOM 1706 C C . ASN A 1 207 ? -13.821 -6.800 52.169 1.00 50.53 207 ASN A C 1
ATOM 1708 O O . ASN A 1 207 ? -14.617 -7.349 52.922 1.00 50.53 207 ASN A O 1
ATOM 1712 N N . LEU A 1 208 ? -13.239 -7.454 51.170 1.00 59.16 208 LEU A N 1
ATOM 1713 C CA . LEU A 1 208 ? -12.874 -8.830 51.239 1.00 59.16 208 LEU A CA 1
ATOM 1714 C C . LEU A 1 208 ? -11.814 -8.785 52.324 1.00 59.16 208 LEU A C 1
ATOM 1716 O O . LEU A 1 208 ? -10.645 -8.534 52.036 1.00 59.16 208 LEU A O 1
ATOM 1720 N N . ASP A 1 209 ? -12.253 -8.996 53.564 1.00 59.81 209 ASP A N 1
ATOM 1721 C CA . ASP A 1 209 ? -11.433 -9.520 54.653 1.00 59.81 209 ASP A CA 1
ATOM 1722 C C . ASP A 1 209 ? -10.950 -10.919 54.229 1.00 59.81 209 ASP A C 1
ATOM 1724 O O . ASP A 1 209 ? -11.262 -11.946 54.828 1.00 59.81 209 ASP A O 1
ATOM 1728 N N . TRP A 1 210 ? -10.262 -10.974 53.090 1.00 59.81 210 TRP A N 1
ATOM 1729 C CA . TRP A 1 210 ? -9.672 -12.160 52.537 1.00 59.81 210 TRP A CA 1
ATOM 1730 C C . TRP A 1 210 ? -8.451 -12.417 53.393 1.00 59.81 210 TRP A C 1
ATOM 1732 O O . TRP A 1 210 ? -7.473 -11.667 53.399 1.00 59.81 210 TRP A O 1
ATOM 1742 N N . THR A 1 211 ? -8.558 -13.473 54.176 1.00 72.81 211 THR A N 1
ATOM 1743 C CA . THR A 1 211 ? -7.472 -14.000 54.977 1.00 72.81 211 THR A CA 1
ATOM 1744 C C . THR A 1 211 ? -7.136 -15.379 54.419 1.00 72.81 211 THR A C 1
ATOM 1746 O O . THR A 1 211 ? -8.018 -16.103 53.968 1.00 72.81 211 THR A O 1
ATOM 1749 N N . PRO A 1 212 ? -5.883 -15.842 54.484 1.00 71.31 212 PRO A N 1
ATOM 1750 C CA . PRO A 1 212 ? -5.545 -17.210 54.074 1.00 71.31 212 PRO A CA 1
ATOM 1751 C C . PRO A 1 212 ? -6.374 -18.301 54.790 1.00 71.31 212 PRO A C 1
ATOM 1753 O O . PRO A 1 212 ? -6.460 -19.439 54.333 1.00 71.31 212 PRO A O 1
ATOM 1756 N N . GLN A 1 213 ? -6.991 -17.955 55.925 1.00 70.81 213 GLN A N 1
ATOM 1757 C CA . GLN A 1 213 ? -7.895 -18.809 56.692 1.00 70.81 213 GLN A CA 1
ATOM 1758 C C . GLN A 1 213 ? -9.247 -19.015 55.991 1.00 70.81 213 GLN A C 1
ATOM 1760 O O . GLN A 1 213 ? -9.758 -20.133 56.021 1.00 70.81 213 GLN A O 1
ATOM 1765 N N . THR A 1 214 ? -9.785 -18.004 55.296 1.00 79.94 214 THR A N 1
ATOM 1766 C CA . THR A 1 214 ? -11.067 -18.124 54.576 1.00 79.94 214 THR A CA 1
ATOM 1767 C C . THR A 1 214 ? -10.974 -19.118 53.418 1.00 79.94 214 THR A C 1
ATOM 1769 O O . THR A 1 214 ? -11.882 -19.928 53.239 1.00 79.94 214 THR A O 1
ATOM 1772 N N . ASP A 1 215 ? -9.853 -19.149 52.690 1.00 76.50 215 ASP A N 1
ATOM 1773 C CA . ASP A 1 215 ? -9.631 -20.116 51.601 1.00 76.50 215 ASP A CA 1
ATOM 1774 C C . ASP A 1 215 ? -9.511 -21.557 52.119 1.00 76.50 215 ASP A C 1
ATOM 1776 O O . ASP A 1 215 ? -10.033 -22.494 51.506 1.00 76.50 215 ASP A O 1
ATOM 1780 N N . LYS A 1 216 ? -8.866 -21.747 53.278 1.00 81.19 216 LYS A N 1
ATOM 1781 C CA . LYS A 1 216 ? -8.765 -23.058 53.930 1.00 81.19 216 LYS A CA 1
ATOM 1782 C C . LYS A 1 216 ? -10.139 -23.562 54.375 1.00 81.19 216 LYS A C 1
ATOM 1784 O O . LYS A 1 216 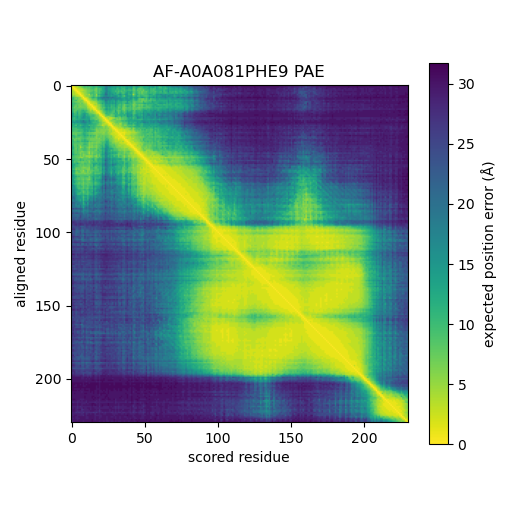? -10.480 -24.715 54.115 1.00 81.19 216 LYS A O 1
ATOM 1789 N N . GLU A 1 217 ? -10.940 -22.702 54.998 1.00 83.31 217 GLU A N 1
ATOM 1790 C CA . GLU A 1 217 ? -12.302 -23.036 55.423 1.00 83.31 217 GLU A CA 1
ATOM 1791 C C . GLU A 1 217 ? -13.213 -23.366 54.233 1.00 83.31 217 GLU A C 1
ATOM 1793 O O . GLU A 1 217 ? -14.013 -24.306 54.303 1.00 83.31 217 GLU A O 1
ATOM 1798 N N . LEU A 1 218 ? -13.057 -22.651 53.114 1.00 80.75 218 LEU A N 1
ATOM 1799 C CA . LEU A 1 218 ? -13.784 -22.932 51.878 1.00 80.75 218 LEU A CA 1
ATOM 1800 C C . LEU A 1 218 ? -13.391 -24.294 51.294 1.00 80.75 218 LEU A C 1
ATOM 1802 O O . LEU A 1 218 ? -14.265 -25.089 50.945 1.00 80.75 218 LEU A O 1
ATOM 1806 N N . ALA A 1 219 ? -12.091 -24.595 51.238 1.00 83.06 219 ALA A N 1
ATOM 1807 C CA . ALA A 1 219 ? -11.587 -25.880 50.764 1.00 83.06 219 ALA A CA 1
ATOM 1808 C C . ALA A 1 219 ? -12.088 -27.042 51.639 1.00 83.06 219 ALA A C 1
ATOM 1810 O O . ALA A 1 219 ? -12.559 -28.054 51.121 1.00 83.06 219 ALA A O 1
ATOM 1811 N N . GLU A 1 220 ? -12.074 -26.885 52.964 1.00 86.44 220 GLU A N 1
ATOM 1812 C CA . GLU A 1 220 ? -12.605 -27.881 53.901 1.00 86.44 220 GLU A CA 1
ATOM 1813 C C . GLU A 1 220 ? -14.127 -28.052 53.789 1.00 86.44 220 GLU A C 1
ATOM 1815 O O . GLU A 1 220 ? -14.651 -29.150 54.001 1.00 86.44 220 GLU A O 1
ATOM 1820 N N . LYS A 1 221 ? -14.866 -26.986 53.466 1.00 85.31 221 LYS A N 1
ATOM 1821 C CA . LYS A 1 221 ? -16.309 -27.059 53.210 1.00 85.31 221 LYS A CA 1
ATOM 1822 C C . LYS A 1 221 ? -16.609 -27.835 51.927 1.00 85.31 221 LYS A C 1
ATOM 1824 O O . LYS A 1 221 ? -17.430 -28.747 51.963 1.00 85.31 221 LYS A O 1
ATOM 1829 N N . VAL A 1 222 ? -15.897 -27.533 50.842 1.00 86.06 222 VAL A N 1
ATOM 1830 C CA . VAL A 1 222 ? -16.032 -28.226 49.552 1.00 86.06 222 VAL A CA 1
ATOM 1831 C C . VAL A 1 222 ? -15.695 -29.711 49.700 1.00 86.06 222 VAL A C 1
ATOM 1833 O O . VAL A 1 222 ? -16.473 -30.567 49.290 1.00 86.06 222 VAL A O 1
ATOM 1836 N N . VAL A 1 223 ? -14.585 -30.045 50.367 1.00 86.81 223 VAL A N 1
ATOM 1837 C CA . VAL A 1 223 ? -14.202 -31.444 50.627 1.00 86.81 223 VAL A CA 1
ATOM 1838 C C . VAL A 1 223 ? -15.260 -32.177 51.455 1.00 86.81 223 VAL A C 1
ATOM 1840 O O . VAL A 1 223 ? -15.546 -33.339 51.174 1.00 86.81 223 VAL A O 1
ATOM 1843 N N . ARG A 1 224 ? -15.866 -31.523 52.456 1.00 83.19 224 ARG A N 1
ATOM 1844 C CA . ARG A 1 224 ? -16.966 -32.113 53.234 1.00 83.19 224 ARG A CA 1
ATOM 1845 C C . ARG A 1 224 ? -18.201 -32.363 52.377 1.00 83.19 224 ARG A C 1
ATOM 1847 O O . ARG A 1 224 ? -18.713 -33.473 52.424 1.00 83.19 224 ARG A O 1
ATOM 1854 N N . GLU A 1 225 ? -18.646 -31.389 51.587 1.00 83.44 225 GLU A N 1
ATOM 1855 C CA . GLU A 1 225 ? -19.797 -31.557 50.686 1.00 83.44 225 GLU A CA 1
ATOM 1856 C C . GLU A 1 225 ? -19.591 -32.725 49.715 1.00 83.44 225 GLU A C 1
ATOM 1858 O O . GLU A 1 225 ? -20.469 -33.574 49.593 1.00 83.44 225 GLU A O 1
ATOM 1863 N N . PHE A 1 226 ? -18.405 -32.854 49.115 1.00 75.06 226 PHE A N 1
ATOM 1864 C CA . PHE A 1 226 ? -18.094 -33.985 48.235 1.00 75.06 226 PHE A CA 1
ATOM 1865 C C . PHE A 1 226 ? -18.029 -35.338 48.958 1.00 75.06 226 PHE A C 1
ATOM 1867 O O . PHE A 1 226 ? -18.259 -36.374 48.337 1.00 75.06 226 PHE A O 1
ATOM 1874 N N . LYS A 1 227 ? -17.739 -35.359 50.262 1.00 69.69 227 LYS A N 1
ATOM 1875 C CA . LYS A 1 227 ? -17.622 -36.597 51.046 1.00 69.69 227 LYS A CA 1
ATOM 1876 C C . LYS A 1 227 ? -18.973 -37.185 51.471 1.00 69.69 227 LYS A C 1
ATOM 1878 O O . LYS A 1 227 ? -19.018 -38.365 51.787 1.00 69.69 227 LYS A O 1
ATOM 1883 N N . TYR A 1 228 ? -20.046 -36.391 51.467 1.00 58.56 228 TYR A N 1
ATOM 1884 C CA . TYR A 1 228 ? -21.412 -36.838 51.789 1.00 58.56 228 TYR A CA 1
ATOM 1885 C C . TYR A 1 228 ? -22.270 -37.150 50.547 1.00 58.56 228 TYR A C 1
ATOM 1887 O O . TYR A 1 228 ? -23.457 -37.432 50.684 1.00 58.56 228 TYR A O 1
ATOM 1895 N N . ILE A 1 229 ? -21.688 -37.076 49.343 1.00 54.88 229 ILE A N 1
ATOM 1896 C CA . ILE A 1 229 ? -22.360 -37.364 48.060 1.00 54.88 229 ILE A CA 1
ATOM 1897 C C . ILE A 1 229 ? -21.998 -38.772 47.521 1.00 54.88 229 ILE A C 1
ATOM 1899 O O . ILE A 1 229 ? -22.546 -39.201 46.509 1.00 54.88 229 ILE A O 1
ATOM 1903 N N . ASN A 1 230 ? -21.148 -39.526 48.229 1.00 44.81 230 ASN A N 1
ATOM 1904 C CA . ASN A 1 230 ? -20.887 -40.957 47.996 1.00 44.81 230 ASN A CA 1
ATOM 1905 C C . ASN A 1 230 ? -21.465 -41.805 49.130 1.00 44.81 230 ASN A C 1
ATOM 1907 O O . ASN A 1 230 ? -21.764 -42.989 48.865 1.00 44.81 230 ASN A O 1
#

Foldseek 3Di:
DVLVCCLPDDHDLDLVPRDPDPDDPNDDPDPVCCVPCVVPVCPSVDNARCPDCPHVVVVVVVVVVVVVVVVVVVVVVVVVVVVVVVVLCVQQD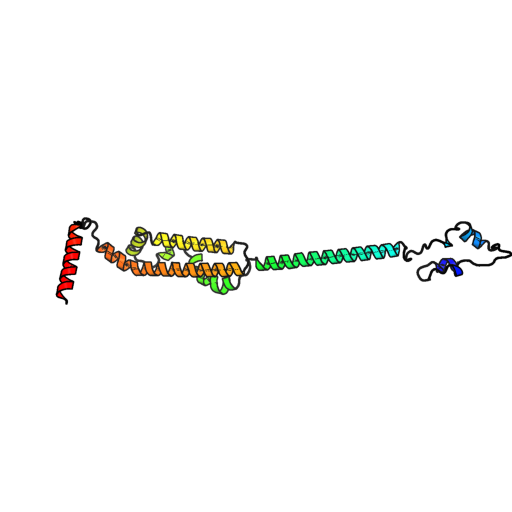LPDDPCCVPPLCVLCVCLQVDDLVVLCPPPDPLLVVVCVVVCVSVVLVVQSVVLNVQLVCLSPDRDGSVVSVVSSVVSSVSVVVSVVVSVVSSVCSVVVVVVVVVPDPPPPDPPPVDDPVVVVVVVVVVVVVVVVVD

Solvent-accessible surface area (backbone atoms only — not comparable to full-atom values): 13693 Å² total; per-residue (Å²): 115,70,67,67,55,52,63,52,97,80,56,80,93,53,83,84,76,64,63,89,82,57,60,60,96,85,41,76,74,51,68,72,48,46,70,62,43,63,79,36,76,61,59,86,78,54,87,80,38,50,75,35,93,88,11,68,51,38,51,47,51,52,50,52,50,52,52,46,54,52,51,53,52,54,48,53,51,50,52,50,50,50,56,47,50,51,50,53,46,62,44,37,48,78,89,75,55,70,65,44,71,74,46,49,53,65,77,42,36,68,46,72,71,57,49,79,68,66,76,58,62,94,57,55,74,68,55,50,50,50,31,55,77,68,44,55,47,56,55,50,50,52,52,44,49,54,52,35,51,54,50,51,50,59,68,71,50,86,47,50,55,70,59,47,52,54,49,51,52,52,50,50,53,53,48,52,55,52,49,52,51,48,52,51,51,61,71,43,42,66,59,52,50,55,49,55,72,68,56,54,90,82,55,68,73,79,80,68,83,77,43,82,62,57,58,51,53,50,51,55,48,52,54,50,58,63,64,76,75,115

Secondary structure (DSSP, 8-state):
-HHHHTTSTTS---GGGSS---EETTEE--HHHIIIIIS-TTTTT----TTSTTSHHHHHHHHHHHHHHHHHHHHHHHHHHHHHHHHHHHHH--S--HHIIIIIHHHTHHHHS--HHHHTTT--HHHHHHHHHTTHHHHHHHHHHHHHHHHHHHHHS---HHHHHHHHHHHHHHHHHHHHHHHHHHHHHHHHHHHHHHS-TTS-S------HHHHHHHHHHHHHHHHT--

Sequence (230 aa):
MTHQQERMVYKQWDKNKFTPSTKVLGVQVNPLWFVVWGMHPNYIKTDHRPLSPAGPQTMRIGLTTAMKTTTDNYKKQSDTLNTTALKEYTVHNNIYEPLWDLYYSKELAPVINSTPETFLAGLSPEARQYLIDTKLYERHVIKMAELKERLNLSRSAVAERGNRILYYHKLMLQYRSANEWWLSVRNHVPKGLSIKKKVDPNKESLNLDWTPQTDKELAEKVVREFKYIN

Radius of gyration: 50.92 Å; Cα contacts (8 Å, |Δi|>4): 97; chains: 1; bounding box: 94×52×138 Å

Mean predicted aligned error: 16.67 Å